Protein AF-A0A0F9U174-F1 (afdb_monomer)

pLDDT: mean 81.79, std 17.46, range [42.44, 98.0]

Organism: NCBI:txid412755

Foldseek 3Di:
DDDPVNVVVVVVVVVVVVCCVVPPPPDDDDPPDPQQDLDLVSVVVVQVVVDDHDVVVVCCSVVCVVLSVLVLVVCCVQPVVCSSVLSPDDFQLSNVVVCQVVRPVPFNHFDCVCVVDPPNGSVNVQFFGRHQAAADDLVVLVVCVVDALLLLLLLLAAQQPHDPPSNVVSLVSNCVQANPVLSVLAPPRHHYLVLCCVQPPPHLLVLSNLSNCLSCLNLPQCRSSDDPVPDDGHHDDPVVRRRNRVCRVVVVVNVVSVVVSSVQCVVRVNQVSVQVSCRSVVHDRPPPPPVPPPADADPVRDHDDDDD

Nearest PDB structures (foldseek):
  8qxd-assembly1_L  TM=2.336E-01  e=5.714E+00  Homo sapiens

Sequence (308 aa):
MYDLETLQRENALAVQSAHRMVHGRNKAPDEETIDQPVFPLAILASVLTVGPPSLARLADAILNSDAIHDFLMLVREYLPQYEAEIMAGGGDFDRIKRFKRYFEPLYFEMSALAEAYDEFTLEDFCMQIPVELYGFAGDDLEYFADFRDGYTLLLALFENPCLEDERVPILEHAKDLVGAELLKLIPKDGFSLDDIHEKLDGTEHEGCIAFADWMWQNTGCLQLDANYHEYGAEEWSRQVVDMLTEERWRVDDLQGKMLQAYQWLEANPPHNFKILLDLMNGTEPEKIAKEQIPLPLDKEGQVITKEV

Mean predicted aligned error: 13.17 Å

Secondary structure (DSSP, 8-state):
---HHHHHHHHHHHHHHHHHHHH-TT-PPPTT--PPP-SHHHHHHHHHHSSSPPHHHHHHHHHTHHHHHHHHHHHHHH-GGGHHHHHSSS-HHHHHHHHHHHHTTTS-PBPTHHHH-TT--HHHHHHSB-B------GGGGGGGGGS-HHHHHHHHHBPPSS-TTTHHHHHHHHHHHH-HHHHTTS-TT-B-HHHHHHHHTTSTTHHHHHHHHHHTT-SS-HHHH--TTTPPPBP--HHHHHHHHHHHHHHHHHHHHHHHHHHHHHHSHHHHHHHHHHHHTTPPP----GGGSPPPB-TTS-B-----

Radius of gyration: 29.75 Å; Cα contacts (8 Å, |Δi|>4): 301; chains: 1; bounding box: 86×41×79 Å

Solvent-accessible surface area (backbone atoms only — not comparable to full-atom values): 17837 Å² total; per-residue (Å²): 133,86,53,70,68,56,54,52,50,53,49,55,50,50,53,54,48,53,52,37,69,76,66,40,92,84,64,79,84,66,92,84,66,81,72,73,62,84,42,75,70,44,42,52,47,56,49,56,70,82,44,89,58,56,68,63,63,55,46,51,60,60,72,44,42,60,34,54,48,52,43,49,49,51,35,54,73,77,40,54,94,45,41,66,71,32,63,42,87,71,58,55,57,56,30,52,55,43,44,48,68,64,41,35,86,76,46,40,67,61,34,64,63,66,76,73,40,99,77,51,42,44,51,60,55,56,63,25,52,58,64,46,61,68,18,60,49,68,73,56,63,80,51,48,87,79,51,54,69,26,51,39,43,50,63,47,46,32,43,67,87,51,66,89,76,66,53,58,66,38,42,57,55,35,30,76,64,47,34,66,77,60,59,70,75,44,54,98,65,23,44,45,71,66,56,46,50,76,56,32,66,94,48,96,51,49,16,56,48,44,43,51,28,25,59,63,41,60,65,86,34,69,46,38,39,29,27,89,88,79,51,78,77,45,61,79,44,71,69,54,51,51,50,49,30,66,37,41,64,54,52,54,48,42,52,51,32,28,50,52,39,25,52,52,28,57,74,42,41,49,61,45,50,47,44,52,51,28,42,69,70,73,40,81,58,82,76,74,53,83,87,72,57,78,65,58,53,50,101,85,69,45,72,67,77,78,86,128

Structure (mmCIF, N/CA/C/O backbone):
data_AF-A0A0F9U174-F1
#
_entry.id   AF-A0A0F9U174-F1
#
loop_
_atom_site.group_PDB
_atom_site.id
_atom_site.type_symbol
_atom_site.label_atom_id
_atom_site.label_alt_id
_atom_site.label_comp_id
_atom_site.label_asym_id
_atom_site.label_entity_id
_atom_site.label_seq_id
_atom_site.pdbx_PDB_ins_code
_atom_site.Cartn_x
_atom_site.Cartn_y
_atom_site.Cartn_z
_atom_site.occupancy
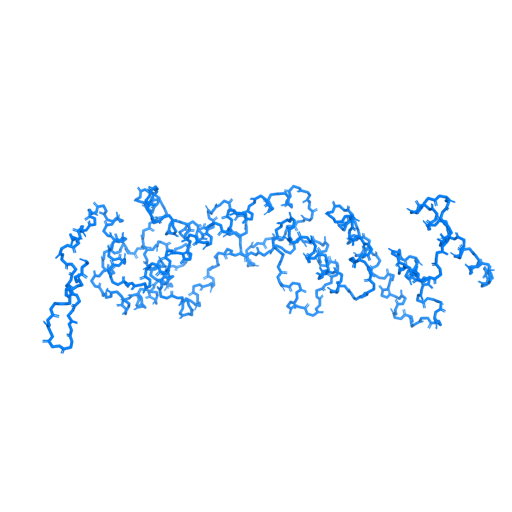_atom_site.B_iso_or_equiv
_atom_site.auth_seq_id
_atom_site.auth_comp_id
_atom_site.auth_asym_id
_atom_site.auth_atom_id
_atom_site.pdbx_PDB_model_num
ATOM 1 N N . MET A 1 1 ? 38.794 9.362 -46.235 1.00 47.28 1 MET A N 1
ATOM 2 C CA . MET A 1 1 ? 37.399 9.778 -46.474 1.00 47.28 1 MET A CA 1
ATOM 3 C C . MET A 1 1 ? 36.710 8.541 -47.015 1.00 47.28 1 MET A C 1
ATOM 5 O O . MET A 1 1 ? 37.097 8.103 -48.090 1.00 47.28 1 MET A O 1
ATOM 9 N N . TYR A 1 2 ? 35.881 7.875 -46.209 1.00 55.03 2 TYR A N 1
ATOM 10 C CA . TYR A 1 2 ? 35.190 6.665 -46.662 1.00 55.03 2 TYR A CA 1
ATOM 11 C C . TYR A 1 2 ? 34.108 7.068 -47.663 1.00 55.03 2 TYR A C 1
ATOM 13 O O . TYR A 1 2 ? 33.380 8.029 -47.425 1.00 55.03 2 TYR A O 1
ATOM 21 N N . ASP A 1 3 ? 34.069 6.376 -48.796 1.00 78.69 3 ASP A N 1
ATOM 22 C CA . ASP A 1 3 ? 33.068 6.579 -49.836 1.00 78.69 3 ASP A CA 1
ATOM 23 C C . ASP A 1 3 ? 31.699 6.051 -49.369 1.00 78.69 3 ASP A C 1
ATOM 25 O O . ASP A 1 3 ? 31.623 5.036 -48.669 1.00 78.69 3 ASP A O 1
ATOM 29 N N . LEU A 1 4 ? 30.623 6.754 -49.730 1.00 55.66 4 LEU A N 1
ATOM 30 C CA . LEU A 1 4 ? 29.263 6.472 -49.258 1.00 55.66 4 LEU A CA 1
ATOM 31 C C . LEU A 1 4 ? 28.827 5.051 -49.644 1.00 55.66 4 LEU A C 1
ATOM 33 O O . LEU A 1 4 ? 28.204 4.357 -48.842 1.00 55.66 4 LEU A O 1
ATOM 37 N N . GLU A 1 5 ? 29.226 4.584 -50.829 1.00 60.22 5 GLU A N 1
ATOM 38 C CA . GLU A 1 5 ? 28.935 3.225 -51.295 1.00 60.22 5 GLU A CA 1
ATOM 39 C C . GLU A 1 5 ? 29.659 2.169 -50.451 1.00 60.22 5 GLU A C 1
ATOM 41 O O . GLU A 1 5 ? 29.130 1.085 -50.196 1.00 60.22 5 GLU A O 1
ATOM 46 N N . THR A 1 6 ? 30.856 2.496 -49.953 1.00 61.81 6 THR A N 1
ATOM 47 C CA . THR A 1 6 ? 31.622 1.603 -49.075 1.00 61.81 6 THR A CA 1
ATOM 48 C C . THR A 1 6 ? 30.920 1.439 -47.731 1.00 61.81 6 THR A C 1
ATOM 50 O O . THR A 1 6 ? 30.740 0.308 -47.280 1.00 61.81 6 THR A O 1
ATOM 53 N N . LEU A 1 7 ? 30.447 2.540 -47.140 1.00 53.69 7 LEU A N 1
ATOM 54 C CA . LEU A 1 7 ? 29.698 2.512 -45.881 1.00 53.69 7 LEU A CA 1
ATOM 55 C C . LEU A 1 7 ? 28.353 1.793 -46.027 1.00 53.69 7 LEU A C 1
ATOM 57 O O . LEU A 1 7 ? 27.991 0.987 -45.173 1.00 53.69 7 LEU A O 1
ATOM 61 N N . GLN A 1 8 ? 27.627 2.023 -47.125 1.00 56.62 8 GLN A N 1
ATOM 62 C CA . GLN A 1 8 ? 26.372 1.319 -47.407 1.00 56.62 8 GLN A CA 1
ATOM 63 C C . GLN A 1 8 ? 26.588 -0.191 -47.546 1.00 56.62 8 GLN A C 1
ATOM 65 O O . GLN A 1 8 ? 25.825 -0.985 -46.995 1.00 56.62 8 GLN A O 1
ATOM 70 N N . ARG A 1 9 ? 27.662 -0.596 -48.231 1.00 67.25 9 ARG A N 1
ATOM 71 C CA . ARG A 1 9 ? 28.023 -2.006 -48.390 1.00 67.25 9 ARG A CA 1
ATOM 72 C C . ARG A 1 9 ? 28.412 -2.653 -47.062 1.00 67.25 9 ARG A C 1
ATOM 74 O O . ARG A 1 9 ? 27.981 -3.769 -46.787 1.00 67.25 9 ARG A O 1
ATOM 81 N N . GLU A 1 10 ? 29.218 -1.981 -46.244 1.00 61.06 10 GLU A N 1
ATOM 82 C CA . GLU A 1 10 ? 29.631 -2.492 -44.930 1.00 61.06 10 GLU A CA 1
ATOM 83 C C . GLU A 1 10 ? 28.446 -2.619 -43.970 1.00 61.06 10 GLU A C 1
ATOM 85 O O . GLU A 1 10 ? 28.330 -3.622 -43.267 1.00 61.06 10 GLU A O 1
ATOM 90 N N . ASN A 1 11 ? 27.511 -1.671 -44.016 1.00 60.34 11 ASN A N 1
ATOM 91 C CA . ASN A 1 11 ? 26.291 -1.725 -43.224 1.00 60.34 11 ASN A CA 1
ATOM 92 C C . ASN A 1 11 ? 25.371 -2.880 -43.661 1.00 60.34 11 ASN A C 1
ATOM 94 O O . ASN A 1 11 ? 24.917 -3.666 -42.832 1.00 60.34 11 ASN A O 1
ATOM 98 N N . ALA A 1 12 ? 25.179 -3.075 -44.971 1.00 66.69 12 ALA A N 1
ATOM 99 C CA . ALA A 1 12 ? 24.423 -4.215 -45.496 1.00 66.69 12 ALA A CA 1
ATOM 100 C C . ALA A 1 12 ? 25.046 -5.568 -45.093 1.00 66.69 12 ALA A C 1
ATOM 102 O O . ALA A 1 12 ? 24.330 -6.521 -44.772 1.00 66.69 12 ALA A O 1
ATOM 103 N N . LEU A 1 13 ? 26.381 -5.651 -45.060 1.00 66.38 13 LEU A N 1
ATOM 104 C CA . LEU A 1 13 ? 27.105 -6.833 -44.586 1.00 66.38 13 LEU A CA 1
ATOM 105 C C . LEU A 1 13 ? 26.937 -7.049 -43.075 1.00 66.38 13 LEU A C 1
ATOM 107 O O . LEU A 1 13 ? 26.768 -8.193 -42.648 1.00 66.38 13 LEU A O 1
ATOM 111 N N . ALA A 1 14 ? 26.943 -5.980 -42.276 1.00 60.56 14 ALA A N 1
ATOM 112 C CA . ALA A 1 14 ? 26.720 -6.045 -40.833 1.00 60.56 14 ALA A CA 1
ATOM 113 C C . ALA A 1 14 ? 25.299 -6.530 -40.497 1.00 60.56 14 ALA A C 1
ATOM 115 O O . ALA A 1 14 ? 25.148 -7.445 -39.688 1.00 60.56 14 ALA A O 1
ATOM 116 N N . VAL A 1 15 ? 24.277 -6.008 -41.188 1.00 61.50 15 VAL A N 1
ATOM 117 C CA . VAL A 1 15 ? 22.876 -6.447 -41.051 1.00 61.50 15 VAL A CA 1
ATOM 118 C C . VAL A 1 15 ? 22.725 -7.928 -41.412 1.00 61.50 15 VAL A C 1
ATOM 120 O O . VAL A 1 15 ? 22.157 -8.701 -40.641 1.00 61.50 15 VAL A O 1
ATOM 123 N N . GLN A 1 16 ? 23.307 -8.372 -42.534 1.00 63.81 16 GLN A N 1
ATOM 124 C CA . GLN A 1 16 ? 23.291 -9.794 -42.901 1.00 63.81 16 GLN A CA 1
ATOM 125 C C . GLN A 1 16 ? 24.033 -10.677 -41.891 1.00 63.81 16 GLN A C 1
ATOM 127 O O . GLN A 1 16 ? 23.618 -11.810 -41.645 1.00 63.81 16 GLN A O 1
ATOM 132 N N . SER A 1 17 ? 25.139 -10.193 -41.322 1.00 59.34 17 SER A N 1
ATOM 133 C CA . SER A 1 17 ? 25.895 -10.926 -40.306 1.00 59.34 17 SER A CA 1
ATOM 134 C C . SER A 1 17 ? 25.090 -11.080 -39.015 1.00 59.34 17 SER A C 1
ATOM 136 O O . SER A 1 17 ? 25.010 -12.190 -38.489 1.00 59.34 17 SER A O 1
ATOM 138 N N . ALA A 1 18 ? 24.450 -10.006 -38.544 1.00 54.59 18 ALA A N 1
ATOM 139 C CA . ALA A 1 18 ? 23.587 -10.024 -37.365 1.00 54.59 18 ALA A CA 1
ATOM 140 C C . ALA A 1 18 ? 22.404 -10.988 -37.554 1.00 54.59 18 ALA A C 1
ATOM 142 O O . ALA A 1 18 ? 22.189 -11.871 -36.728 1.00 54.59 18 ALA A O 1
ATOM 143 N N . HIS A 1 19 ? 21.722 -10.927 -38.700 1.00 55.34 19 HIS A N 1
ATOM 144 C CA . HIS A 1 19 ? 20.616 -11.835 -39.015 1.00 55.34 19 HIS A CA 1
ATOM 145 C C . HIS A 1 19 ? 21.055 -13.315 -39.045 1.00 55.34 19 HIS A C 1
ATOM 147 O O . HIS A 1 19 ? 20.353 -14.195 -38.547 1.00 55.34 19 HIS A O 1
ATOM 153 N N . ARG A 1 20 ? 22.251 -13.623 -39.575 1.00 63.56 20 ARG A N 1
ATOM 154 C CA . ARG A 1 20 ? 22.809 -14.994 -39.553 1.00 63.56 20 ARG A CA 1
ATOM 155 C C . ARG A 1 20 ? 23.184 -15.472 -38.150 1.00 63.56 20 ARG A C 1
ATOM 157 O O . ARG A 1 20 ? 23.168 -16.681 -37.917 1.00 63.56 20 ARG A O 1
ATOM 164 N N . MET A 1 21 ? 23.560 -14.560 -37.252 1.00 59.19 21 MET A N 1
ATOM 165 C CA . MET A 1 21 ? 23.851 -14.883 -35.853 1.00 59.19 21 MET A CA 1
ATOM 166 C C . MET A 1 21 ? 22.574 -15.213 -35.076 1.00 59.19 21 MET A C 1
ATOM 168 O O . MET A 1 21 ? 22.590 -16.153 -34.289 1.00 59.19 21 MET A O 1
ATOM 172 N N . VAL A 1 22 ? 21.476 -14.504 -35.349 1.00 53.78 22 VAL A N 1
ATOM 173 C CA . VAL A 1 22 ? 20.193 -14.682 -34.650 1.00 53.78 22 VAL A CA 1
ATOM 174 C C . VAL A 1 22 ? 19.400 -15.888 -35.178 1.00 53.78 22 VAL A C 1
ATOM 176 O O . VAL A 1 22 ? 18.849 -16.649 -34.389 1.00 53.78 22 VAL A O 1
ATOM 179 N N . HIS A 1 23 ? 19.378 -16.131 -36.496 1.00 57.19 23 HIS A N 1
ATOM 180 C CA . HIS A 1 23 ? 18.487 -17.141 -37.103 1.00 57.19 23 HIS A CA 1
ATOM 181 C C . HIS A 1 23 ? 19.185 -18.413 -37.621 1.00 57.19 23 HIS A C 1
ATOM 183 O O . HIS A 1 23 ? 18.537 -19.298 -38.186 1.00 57.19 23 HIS A O 1
ATOM 189 N N . GLY A 1 24 ? 20.501 -18.539 -37.415 1.00 51.62 24 GLY A N 1
ATOM 190 C CA . GLY A 1 24 ? 21.300 -19.678 -37.876 1.00 51.62 24 GLY A CA 1
ATOM 191 C C . GLY A 1 24 ? 21.608 -19.654 -39.383 1.00 51.62 24 GLY A C 1
ATOM 192 O O . GLY A 1 24 ? 20.895 -19.070 -40.194 1.00 51.62 24 GLY A O 1
ATOM 193 N N . ARG A 1 25 ? 22.707 -20.314 -39.788 1.00 55.09 25 ARG A N 1
ATOM 194 C CA . ARG A 1 25 ? 23.328 -20.192 -41.132 1.00 55.09 25 ARG A CA 1
ATOM 195 C C . ARG A 1 25 ? 22.455 -20.575 -42.343 1.00 55.09 25 ARG A C 1
ATOM 197 O O . ARG A 1 25 ? 22.878 -20.293 -43.459 1.00 55.09 25 ARG A O 1
ATOM 204 N N . ASN A 1 26 ? 21.289 -21.198 -42.155 1.00 48.16 26 ASN A N 1
ATOM 205 C CA . ASN A 1 26 ? 20.545 -21.865 -43.234 1.00 48.16 26 ASN A CA 1
ATOM 206 C C . ASN A 1 26 ? 19.154 -21.287 -43.545 1.00 48.16 26 ASN A C 1
ATOM 208 O O . ASN A 1 26 ? 18.441 -21.882 -44.350 1.00 48.16 26 ASN A O 1
ATOM 212 N N . LYS A 1 27 ? 18.754 -20.153 -42.959 1.00 47.94 27 LYS A N 1
ATOM 213 C CA . LYS A 1 27 ? 17.479 -19.505 -43.301 1.00 47.94 27 LYS A CA 1
ATOM 214 C C . LYS A 1 27 ? 17.735 -18.293 -44.203 1.00 47.94 27 LYS A C 1
ATOM 216 O O . LYS A 1 27 ? 18.406 -17.348 -43.791 1.00 47.94 27 LYS A O 1
ATOM 221 N N . ALA A 1 28 ? 17.266 -18.358 -45.450 1.00 49.62 28 ALA A N 1
ATOM 222 C CA . ALA A 1 28 ? 17.215 -17.186 -46.322 1.00 49.62 28 ALA A CA 1
ATOM 223 C C . ALA A 1 28 ? 16.226 -16.164 -45.726 1.00 49.62 28 ALA A C 1
ATOM 225 O O . ALA A 1 28 ? 15.250 -16.591 -45.107 1.00 49.62 28 ALA A O 1
ATOM 226 N N . PRO A 1 29 ? 16.486 -14.852 -45.851 1.00 46.16 29 PRO A N 1
ATOM 227 C CA . PRO A 1 29 ? 15.571 -13.837 -45.348 1.00 46.16 29 PRO A CA 1
ATOM 228 C C . PRO A 1 29 ? 14.291 -13.857 -46.192 1.00 46.16 29 PRO A C 1
ATOM 230 O O . PRO A 1 29 ? 14.360 -13.690 -47.410 1.00 46.16 29 PRO A O 1
ATOM 233 N N . ASP A 1 30 ? 13.144 -14.091 -45.557 1.00 47.44 30 ASP A N 1
ATOM 234 C CA . ASP A 1 30 ? 11.841 -13.851 -46.176 1.00 47.44 30 ASP A CA 1
ATOM 235 C C . ASP A 1 30 ? 11.670 -12.325 -46.328 1.00 47.44 30 ASP A C 1
ATOM 237 O O . ASP A 1 30 ? 11.865 -11.576 -45.371 1.00 47.44 30 ASP A O 1
ATOM 241 N N . GLU A 1 31 ? 11.346 -11.849 -47.536 1.00 47.34 31 GLU A N 1
ATOM 242 C CA . GLU A 1 31 ? 11.296 -10.415 -47.894 1.00 47.34 31 GLU A CA 1
ATOM 243 C C . GLU A 1 31 ? 10.197 -9.603 -47.167 1.00 47.34 31 GLU A C 1
ATOM 245 O O . GLU A 1 31 ? 10.114 -8.392 -47.357 1.00 47.34 31 GLU A O 1
ATOM 250 N N . GLU A 1 32 ? 9.377 -10.217 -46.307 1.00 43.59 32 GLU A N 1
ATOM 251 C CA . GLU A 1 32 ? 8.214 -9.565 -45.676 1.00 43.59 32 GLU A CA 1
ATOM 252 C C . GLU A 1 32 ? 8.320 -9.312 -44.164 1.00 43.59 32 GLU A C 1
ATOM 254 O O . GLU A 1 32 ? 7.407 -8.735 -43.577 1.00 43.59 32 GLU A O 1
ATOM 259 N N . THR A 1 33 ? 9.444 -9.624 -43.523 1.00 43.56 33 THR A N 1
ATOM 260 C CA . THR A 1 33 ? 9.699 -9.202 -42.135 1.00 43.56 33 THR A CA 1
ATOM 261 C C . THR A 1 33 ? 10.996 -8.417 -42.077 1.00 43.56 33 THR A C 1
ATOM 263 O O . THR A 1 33 ? 12.056 -8.948 -41.750 1.00 43.56 33 THR A O 1
ATOM 266 N N . ILE A 1 34 ? 10.924 -7.129 -42.422 1.00 44.16 34 ILE A N 1
ATOM 267 C CA . ILE A 1 34 ? 11.960 -6.176 -42.018 1.00 44.16 34 ILE A CA 1
ATOM 268 C C . ILE A 1 34 ? 11.799 -6.009 -40.506 1.00 44.16 34 ILE A C 1
ATOM 270 O O . ILE A 1 34 ? 11.061 -5.139 -40.043 1.00 44.16 34 ILE A O 1
ATOM 274 N N . ASP A 1 35 ? 12.449 -6.895 -39.752 1.00 47.91 35 ASP A N 1
ATOM 275 C CA . ASP A 1 35 ? 12.626 -6.737 -38.316 1.00 47.91 35 ASP A CA 1
ATOM 276 C C . ASP A 1 35 ? 13.217 -5.351 -38.065 1.00 47.91 35 ASP A C 1
ATOM 278 O O . ASP A 1 35 ? 14.243 -4.963 -38.639 1.00 47.91 35 ASP A O 1
ATOM 282 N N . GLN A 1 36 ? 12.517 -4.567 -37.247 1.00 47.16 36 GLN A N 1
ATOM 283 C CA . GLN A 1 36 ? 12.975 -3.238 -36.886 1.00 47.16 36 GLN A CA 1
ATOM 284 C C . GLN A 1 36 ? 14.348 -3.345 -36.202 1.00 47.16 36 GLN A C 1
ATOM 286 O O . GLN A 1 36 ? 14.559 -4.232 -35.374 1.00 47.16 36 GLN A O 1
ATOM 291 N N . PRO A 1 37 ? 15.306 -2.469 -36.540 1.00 48.75 37 PRO A N 1
ATOM 292 C CA . PRO A 1 37 ? 16.667 -2.588 -36.041 1.00 48.75 37 PRO A CA 1
ATOM 293 C C . PRO A 1 37 ? 16.746 -2.384 -34.518 1.00 48.75 37 PRO A C 1
ATOM 295 O O . PRO A 1 37 ? 16.483 -1.294 -34.021 1.00 48.75 37 PRO A O 1
ATOM 298 N N . VAL A 1 38 ? 17.182 -3.423 -33.798 1.00 51.22 38 VAL A N 1
ATOM 299 C CA . VAL A 1 38 ? 17.256 -3.499 -32.318 1.00 51.22 38 VAL A CA 1
ATOM 300 C C . VAL A 1 38 ? 18.543 -2.867 -31.734 1.00 51.22 38 VAL A C 1
ATOM 302 O O . VAL A 1 38 ? 18.755 -2.863 -30.528 1.00 51.22 38 VAL A O 1
ATOM 305 N N . PHE A 1 39 ? 19.438 -2.308 -32.562 1.00 53.97 39 PHE A N 1
ATOM 306 C CA . PHE A 1 39 ? 20.754 -1.808 -32.117 1.00 53.97 39 PHE A CA 1
ATOM 307 C C . PHE A 1 39 ? 20.909 -0.286 -32.268 1.00 53.97 39 PHE A C 1
ATOM 309 O O . PHE A 1 39 ? 20.499 0.238 -33.301 1.00 53.97 39 PHE A O 1
ATOM 316 N N . PRO A 1 40 ? 21.624 0.421 -31.364 1.00 53.66 40 PRO A N 1
ATOM 317 C CA . PRO A 1 40 ? 21.865 1.871 -31.466 1.00 53.66 40 PRO A CA 1
ATOM 318 C C . PRO A 1 40 ? 22.484 2.309 -32.804 1.00 53.66 40 PRO A C 1
ATOM 320 O O . PRO A 1 40 ? 22.040 3.272 -33.425 1.00 53.66 40 PRO A O 1
ATOM 323 N N . LEU A 1 41 ? 23.453 1.543 -33.321 1.00 52.06 41 LEU A N 1
ATOM 324 C CA . LEU A 1 41 ? 24.059 1.785 -34.639 1.00 52.06 41 LEU A CA 1
ATOM 325 C C . LEU A 1 41 ? 23.104 1.497 -35.802 1.00 52.06 41 LEU A C 1
ATOM 327 O O . LEU A 1 41 ? 23.203 2.125 -36.853 1.00 52.06 41 LEU A O 1
ATOM 331 N N . ALA A 1 42 ? 22.175 0.562 -35.622 1.00 53.97 42 ALA A N 1
ATOM 332 C CA . ALA A 1 42 ? 21.176 0.225 -36.624 1.00 53.97 42 ALA A CA 1
ATOM 333 C C . ALA A 1 42 ? 19.999 1.223 -36.606 1.00 53.97 42 ALA A C 1
ATOM 335 O O . ALA A 1 42 ? 19.458 1.542 -37.661 1.00 53.97 42 ALA A O 1
ATOM 336 N N . ILE A 1 43 ? 19.682 1.811 -35.447 1.00 55.31 43 ILE A N 1
ATOM 337 C CA . ILE A 1 43 ? 18.799 2.974 -35.314 1.00 55.31 43 ILE A CA 1
ATOM 338 C C . ILE A 1 43 ? 19.442 4.177 -36.010 1.00 55.31 43 ILE A C 1
ATOM 340 O O . ILE A 1 43 ? 18.818 4.755 -36.899 1.00 55.31 43 ILE A O 1
ATOM 344 N N . LEU A 1 44 ? 20.714 4.479 -35.724 1.00 54.88 44 LEU A N 1
ATOM 345 C CA . LEU A 1 44 ? 21.483 5.501 -36.443 1.00 54.88 44 LEU A CA 1
ATOM 346 C C . LEU A 1 44 ? 21.486 5.247 -37.958 1.00 54.88 44 LEU A C 1
ATOM 348 O O . LEU A 1 44 ? 21.199 6.154 -38.735 1.00 54.88 44 LEU A O 1
ATOM 352 N N . ALA A 1 45 ? 21.724 4.009 -38.396 1.00 55.97 45 ALA A N 1
ATOM 353 C CA . ALA A 1 45 ? 21.671 3.627 -39.806 1.00 55.97 45 ALA A CA 1
ATOM 354 C C . ALA A 1 45 ? 20.280 3.802 -40.438 1.00 55.97 45 ALA A C 1
ATOM 356 O O . ALA A 1 45 ? 20.183 4.258 -41.578 1.00 55.97 45 ALA A O 1
ATOM 357 N N . SER A 1 46 ? 19.211 3.454 -39.719 1.00 55.22 46 SER A N 1
ATOM 358 C CA . SER A 1 46 ? 17.824 3.607 -40.182 1.00 55.22 46 SER A CA 1
ATOM 359 C C . SER A 1 46 ? 17.425 5.080 -40.314 1.00 55.22 46 SER A C 1
ATOM 361 O O . SER A 1 46 ? 16.765 5.482 -41.267 1.00 55.22 46 SER A O 1
ATOM 363 N N . VAL A 1 47 ? 17.916 5.918 -39.401 1.00 54.78 47 VAL A N 1
ATOM 364 C CA . VAL A 1 47 ? 17.712 7.366 -39.417 1.00 54.78 47 VAL A CA 1
ATOM 365 C C . VAL A 1 47 ? 18.497 8.005 -40.571 1.00 54.78 47 VAL A C 1
ATOM 367 O O . VAL A 1 47 ? 17.988 8.907 -41.229 1.00 54.78 47 VAL A O 1
ATOM 370 N N . LEU A 1 48 ? 19.691 7.488 -40.883 1.00 53.91 48 LEU A N 1
ATOM 371 C CA . LEU A 1 48 ? 20.553 7.944 -41.983 1.00 53.91 48 LEU A CA 1
ATOM 372 C C . LEU A 1 48 ? 20.124 7.459 -43.382 1.00 53.91 48 LEU A C 1
ATOM 374 O O . LEU A 1 48 ? 20.600 7.999 -44.380 1.00 53.91 48 LEU A O 1
ATOM 378 N N . THR A 1 49 ? 19.258 6.447 -43.491 1.00 53.53 49 THR A N 1
ATOM 379 C CA . THR A 1 49 ? 18.853 5.853 -44.784 1.00 53.53 49 THR A CA 1
ATOM 380 C C . THR A 1 49 ? 17.668 6.560 -45.447 1.00 53.53 49 THR A C 1
ATOM 382 O O . THR A 1 49 ? 17.497 6.434 -46.657 1.00 53.53 49 THR A O 1
ATOM 385 N N . VAL A 1 50 ? 16.884 7.348 -44.702 1.00 52.31 50 VAL A N 1
ATOM 386 C CA . VAL A 1 50 ? 15.670 8.036 -45.205 1.00 52.31 50 VAL A CA 1
ATOM 387 C C . VAL A 1 50 ? 15.955 9.476 -45.684 1.00 52.31 50 VAL A C 1
ATOM 389 O O . VAL A 1 50 ? 15.085 10.155 -46.224 1.00 52.31 50 VAL A O 1
ATOM 392 N N . GLY A 1 51 ? 17.198 9.943 -45.551 1.00 51.56 51 GLY A N 1
ATOM 393 C CA . GLY A 1 51 ? 17.638 11.297 -45.898 1.00 51.56 51 GLY A CA 1
ATOM 394 C C . GLY A 1 51 ? 18.561 11.861 -44.816 1.00 51.56 51 GLY A C 1
ATOM 395 O O . GLY A 1 51 ? 18.783 11.189 -43.811 1.00 51.56 51 GLY A O 1
ATOM 396 N N . PRO A 1 52 ? 19.131 13.069 -44.991 1.00 48.31 52 PRO A N 1
ATOM 397 C CA . PRO A 1 52 ? 19.950 13.681 -43.952 1.00 48.31 52 PRO A CA 1
ATOM 398 C C . PRO A 1 52 ? 19.085 13.862 -42.694 1.00 48.31 52 PRO A C 1
ATOM 400 O O . PRO A 1 52 ? 18.094 14.599 -42.749 1.00 48.31 52 PRO A O 1
ATOM 403 N N . PRO A 1 53 ? 19.410 13.194 -41.574 1.00 52.31 53 PRO A N 1
ATOM 404 C CA . PRO A 1 53 ? 18.661 13.368 -40.343 1.00 52.31 53 PRO A CA 1
ATOM 405 C C . PRO A 1 53 ? 18.730 14.827 -39.920 1.00 52.31 53 PRO A C 1
ATOM 407 O O . PRO A 1 53 ? 19.732 15.506 -40.172 1.00 52.31 53 PRO A O 1
ATOM 410 N N . SER A 1 54 ? 17.714 15.311 -39.208 1.00 53.62 54 SER A N 1
ATOM 411 C CA . SER A 1 54 ? 17.930 16.545 -38.464 1.00 53.62 54 SER A CA 1
ATOM 412 C C . SER A 1 54 ? 19.068 16.302 -37.467 1.00 53.62 54 SER A C 1
ATOM 414 O O . SER A 1 54 ? 19.113 15.269 -36.796 1.00 53.62 54 SER A O 1
ATOM 416 N N . LEU A 1 55 ? 20.000 17.252 -37.373 1.00 55.41 55 LEU A N 1
ATOM 417 C CA . LEU A 1 55 ? 21.091 17.199 -36.395 1.00 55.41 55 LEU A CA 1
ATOM 418 C C . LEU A 1 55 ? 20.559 17.015 -34.967 1.00 55.41 55 LEU A C 1
ATOM 420 O O . LEU A 1 55 ? 21.219 16.364 -34.173 1.00 55.41 55 LEU A O 1
ATOM 424 N N . ALA A 1 56 ? 19.350 17.511 -34.684 1.00 47.28 56 ALA A N 1
ATOM 425 C CA . ALA A 1 56 ? 18.635 17.273 -33.434 1.00 47.28 56 ALA A CA 1
ATOM 426 C C . ALA A 1 56 ? 18.368 15.778 -33.186 1.00 47.28 56 ALA A C 1
ATOM 428 O O . ALA A 1 56 ? 18.762 15.271 -32.152 1.00 47.28 56 ALA A O 1
ATOM 429 N N . ARG A 1 57 ? 17.829 15.025 -34.158 1.00 54.72 57 ARG A N 1
ATOM 430 C CA . ARG A 1 57 ? 17.563 13.582 -33.979 1.00 54.72 57 ARG A CA 1
ATOM 431 C C . ARG A 1 57 ? 18.832 12.739 -33.872 1.00 54.72 57 ARG A C 1
ATOM 433 O O . ARG A 1 57 ? 18.815 11.698 -33.227 1.00 54.72 57 ARG A O 1
ATOM 440 N N . LEU A 1 58 ? 19.917 13.160 -34.525 1.00 60.69 58 LEU A N 1
ATOM 441 C CA . LEU A 1 58 ? 21.232 12.532 -34.356 1.00 60.69 58 LEU A CA 1
ATOM 442 C C . LEU A 1 58 ? 21.836 12.855 -32.989 1.00 60.69 58 LEU A C 1
ATOM 444 O O . LEU A 1 58 ? 22.419 11.971 -32.375 1.00 60.69 58 LEU A O 1
ATOM 448 N N . ALA A 1 59 ? 21.698 14.098 -32.527 1.00 58.00 59 ALA A N 1
ATOM 449 C CA . ALA A 1 59 ? 22.141 14.509 -31.205 1.00 58.00 59 ALA A CA 1
ATOM 450 C C . ALA A 1 59 ? 21.352 13.772 -30.120 1.00 58.00 59 ALA A C 1
ATOM 452 O O . ALA A 1 59 ? 21.989 13.165 -29.281 1.00 58.00 59 ALA A O 1
ATOM 453 N N . ASP A 1 60 ? 20.023 13.703 -30.196 1.00 59.59 60 ASP A N 1
ATOM 454 C CA . ASP A 1 60 ? 19.189 12.960 -29.238 1.00 59.59 60 ASP A CA 1
ATOM 455 C C . ASP A 1 60 ? 19.568 11.470 -29.193 1.00 59.59 60 ASP A C 1
ATOM 457 O O . ASP A 1 60 ? 19.716 10.891 -28.123 1.00 59.59 60 ASP A O 1
ATOM 461 N N . ALA A 1 61 ? 19.812 10.845 -30.351 1.00 62.88 61 ALA A N 1
ATOM 462 C CA . ALA A 1 61 ? 20.234 9.443 -30.421 1.00 62.88 61 ALA A CA 1
ATOM 463 C C . ALA A 1 61 ? 21.646 9.186 -29.856 1.00 62.88 61 ALA A C 1
ATOM 465 O O . ALA A 1 61 ? 21.949 8.059 -29.471 1.00 62.88 61 ALA A O 1
ATOM 466 N N . ILE A 1 62 ? 22.516 10.201 -29.849 1.00 67.69 62 ILE A N 1
ATOM 467 C CA . ILE A 1 62 ? 23.869 10.127 -29.280 1.00 67.69 62 ILE A CA 1
ATOM 468 C C . ILE A 1 62 ? 23.858 10.513 -27.798 1.00 67.69 62 ILE A C 1
ATOM 470 O O . ILE A 1 62 ? 24.582 9.915 -27.018 1.00 67.69 62 ILE A O 1
ATOM 474 N N . LEU A 1 63 ? 23.054 11.500 -27.409 1.00 67.50 63 LEU A N 1
ATOM 475 C CA . LEU A 1 63 ? 22.952 11.992 -26.038 1.00 67.50 63 LEU A CA 1
ATOM 476 C C . LEU A 1 63 ? 22.219 10.988 -25.143 1.00 67.50 63 LEU A C 1
ATOM 478 O O . LEU A 1 63 ? 22.632 10.797 -24.009 1.00 67.50 63 LEU A O 1
ATOM 482 N N . ASN A 1 64 ? 21.224 10.274 -25.676 1.00 71.00 64 ASN A N 1
ATOM 483 C CA . ASN A 1 64 ? 20.474 9.258 -24.932 1.00 71.00 64 ASN A CA 1
ATOM 484 C C . ASN A 1 64 ? 21.022 7.837 -25.156 1.00 71.00 64 ASN A C 1
ATOM 486 O O . ASN A 1 64 ? 20.340 6.857 -24.851 1.00 71.00 64 ASN A O 1
ATOM 490 N N . SER A 1 65 ? 22.222 7.684 -25.737 1.00 77.62 65 SER A N 1
ATOM 491 C CA . SER A 1 65 ? 22.753 6.352 -26.061 1.00 77.62 65 SER A CA 1
ATOM 492 C C . SER A 1 65 ? 22.992 5.499 -24.823 1.00 77.62 65 SER A C 1
ATOM 494 O O . SER A 1 65 ? 22.800 4.285 -24.889 1.00 77.62 65 SER A O 1
ATOM 496 N N . ASP A 1 66 ? 23.384 6.138 -23.722 1.00 85.69 66 ASP A N 1
ATOM 497 C CA . ASP A 1 66 ? 23.712 5.469 -22.465 1.00 85.69 66 ASP A CA 1
ATOM 498 C C . ASP A 1 66 ? 22.425 5.005 -21.772 1.00 85.69 66 ASP A C 1
ATOM 500 O O . ASP A 1 66 ? 22.277 3.813 -21.531 1.00 85.69 66 ASP A O 1
ATOM 504 N N . ALA A 1 67 ? 21.414 5.873 -21.647 1.00 89.19 67 ALA A N 1
ATOM 505 C CA . ALA A 1 67 ? 20.097 5.495 -21.122 1.00 89.19 67 ALA A CA 1
ATOM 506 C C . ALA A 1 67 ? 19.425 4.369 -21.935 1.00 89.19 67 ALA A C 1
ATOM 508 O O . ALA A 1 67 ? 18.842 3.442 -21.375 1.00 89.19 67 ALA A O 1
ATOM 509 N N . ILE A 1 68 ? 19.536 4.393 -23.271 1.00 89.25 68 ILE A N 1
ATOM 510 C CA . ILE A 1 68 ? 19.041 3.298 -24.125 1.00 89.25 68 ILE A CA 1
ATOM 511 C C . ILE A 1 68 ? 19.835 2.008 -23.887 1.00 89.25 68 ILE A C 1
ATOM 513 O O . ILE A 1 68 ? 19.257 0.918 -23.927 1.00 89.25 68 ILE A O 1
ATOM 517 N N . HIS A 1 69 ? 21.152 2.105 -23.689 1.00 88.19 69 HIS A N 1
ATOM 518 C CA . HIS A 1 69 ? 21.995 0.950 -23.400 1.00 88.19 69 HIS A CA 1
ATOM 519 C C . HIS A 1 69 ? 21.653 0.334 -22.044 1.00 88.19 69 HIS A C 1
ATOM 521 O O . HIS A 1 69 ? 21.432 -0.875 -21.981 1.00 88.19 69 HIS A O 1
ATOM 527 N N . ASP A 1 70 ? 21.551 1.151 -21.001 1.00 93.69 70 ASP A N 1
ATOM 528 C CA . ASP A 1 70 ? 21.230 0.720 -19.643 1.00 93.69 70 ASP A CA 1
ATOM 529 C C . ASP A 1 70 ? 19.838 0.088 -19.595 1.00 93.69 70 ASP A C 1
ATOM 531 O O . ASP A 1 70 ? 19.670 -1.029 -19.099 1.00 93.69 70 ASP A O 1
ATOM 535 N N . PHE A 1 71 ? 18.859 0.706 -20.258 1.00 94.81 71 PHE A N 1
ATOM 536 C CA . PHE A 1 71 ? 17.525 0.133 -20.384 1.00 94.81 71 PHE A CA 1
ATOM 537 C C . PHE A 1 71 ? 17.535 -1.211 -21.121 1.00 94.81 71 PHE A C 1
ATOM 539 O O . PHE A 1 71 ? 16.876 -2.164 -20.709 1.00 94.81 71 PHE A O 1
ATOM 546 N N . LEU A 1 72 ? 18.319 -1.333 -22.197 1.00 92.44 72 LEU A N 1
ATOM 547 C CA . LEU A 1 72 ? 18.481 -2.602 -22.906 1.00 92.44 72 LEU A CA 1
ATOM 548 C C . LEU A 1 72 ? 19.102 -3.684 -22.009 1.00 92.44 72 LEU A C 1
ATOM 550 O O . LEU A 1 72 ? 18.752 -4.859 -22.134 1.00 92.44 72 LEU A O 1
ATOM 554 N N . MET A 1 73 ? 20.013 -3.310 -21.107 1.00 95.31 73 MET A N 1
ATOM 555 C CA . MET A 1 73 ? 20.573 -4.240 -20.128 1.00 95.31 73 MET A CA 1
ATOM 556 C C . MET A 1 73 ? 19.507 -4.717 -19.136 1.00 95.31 73 MET A C 1
ATOM 558 O O . MET A 1 73 ? 19.429 -5.922 -18.896 1.00 95.31 73 MET A O 1
ATOM 562 N N . LEU A 1 74 ? 18.622 -3.835 -18.659 1.00 96.69 74 LEU A N 1
ATOM 563 C CA . LEU A 1 74 ? 17.470 -4.223 -17.831 1.00 96.69 74 LEU A CA 1
ATOM 564 C C . LEU A 1 74 ? 16.523 -5.175 -18.574 1.00 96.69 74 LEU A C 1
ATOM 566 O O . LEU A 1 74 ? 16.124 -6.211 -18.041 1.00 96.69 74 LEU A O 1
ATOM 570 N N . VAL A 1 75 ? 16.200 -4.867 -19.833 1.00 96.75 75 VAL A N 1
ATOM 571 C CA . VAL A 1 75 ? 15.363 -5.723 -20.689 1.00 96.75 75 VAL A CA 1
ATOM 572 C C . VAL A 1 75 ? 15.959 -7.123 -20.814 1.00 96.75 75 VAL A C 1
ATOM 574 O O . VAL A 1 75 ? 15.238 -8.110 -20.702 1.00 96.75 75 VAL A O 1
ATOM 577 N N . ARG A 1 76 ? 17.274 -7.236 -21.011 1.00 95.75 76 ARG A N 1
ATOM 578 C CA . ARG A 1 76 ? 17.956 -8.532 -21.135 1.00 95.75 76 ARG A CA 1
ATOM 579 C C . ARG A 1 76 ? 18.023 -9.314 -19.834 1.00 95.75 76 ARG A C 1
ATOM 581 O O . ARG A 1 76 ? 17.982 -10.542 -19.878 1.00 95.75 76 ARG A O 1
ATOM 588 N N . GLU A 1 77 ? 18.143 -8.620 -18.711 1.00 97.38 77 GLU A N 1
ATOM 589 C CA . GLU A 1 77 ? 18.195 -9.230 -17.384 1.00 97.38 77 GLU A CA 1
ATOM 590 C C . GLU A 1 77 ? 16.840 -9.848 -16.999 1.00 97.38 77 GLU A C 1
ATOM 592 O O . GLU A 1 77 ? 16.787 -11.001 -16.563 1.00 97.38 77 GLU A O 1
ATOM 597 N N . TYR A 1 78 ? 15.742 -9.108 -17.200 1.00 98.00 78 TYR A N 1
ATOM 598 C CA . TYR A 1 78 ? 14.421 -9.483 -16.676 1.00 98.00 78 TYR A CA 1
ATOM 599 C C . TYR A 1 78 ? 13.447 -10.019 -17.732 1.00 98.00 78 TYR A C 1
ATOM 601 O O . TYR A 1 78 ? 12.599 -10.854 -17.426 1.00 98.00 78 TYR A O 1
ATOM 609 N N . LEU A 1 79 ? 13.542 -9.566 -18.985 1.00 97.75 79 LEU A N 1
ATOM 610 C CA . LEU A 1 79 ? 12.569 -9.860 -20.047 1.00 97.75 79 LEU A CA 1
ATOM 611 C C . LEU A 1 79 ? 13.230 -10.173 -21.407 1.00 97.75 79 LEU A C 1
ATOM 613 O O . LEU A 1 79 ? 12.787 -9.651 -22.438 1.00 97.75 79 LEU A O 1
ATOM 617 N N . PRO A 1 80 ? 14.260 -11.042 -21.471 1.00 96.81 80 PRO A N 1
ATOM 618 C CA . PRO A 1 80 ? 15.034 -11.254 -22.697 1.00 96.81 80 PRO A CA 1
ATOM 619 C C . PRO A 1 80 ? 14.180 -11.739 -23.877 1.00 96.81 80 PRO A C 1
ATOM 621 O O . PRO A 1 80 ? 14.446 -11.402 -25.029 1.00 96.81 80 PRO A O 1
ATOM 624 N N . GLN A 1 81 ? 13.117 -12.499 -23.609 1.00 96.06 81 GLN A N 1
ATOM 625 C CA . GLN A 1 81 ? 12.192 -12.996 -24.628 1.00 96.06 81 GLN A CA 1
ATOM 626 C C . GLN A 1 81 ? 11.363 -11.896 -25.311 1.00 96.06 81 GLN A C 1
ATOM 628 O O . GLN A 1 81 ? 10.840 -12.135 -26.397 1.00 96.06 81 GLN A O 1
ATOM 633 N N . TYR A 1 82 ? 11.252 -10.711 -24.703 1.00 94.81 82 TYR A N 1
ATOM 634 C CA . TYR A 1 82 ? 10.471 -9.584 -25.219 1.00 94.81 82 TYR A CA 1
ATOM 635 C C . TYR A 1 82 ? 11.355 -8.422 -25.697 1.00 94.81 82 TYR A C 1
ATOM 637 O O . TYR A 1 82 ? 10.829 -7.354 -26.005 1.00 94.81 82 TYR A O 1
ATOM 645 N N . GLU A 1 83 ? 12.679 -8.615 -25.809 1.00 91.62 83 GLU A N 1
ATOM 646 C CA . GLU A 1 83 ? 13.634 -7.550 -26.163 1.00 91.62 83 GLU A CA 1
ATOM 647 C C . GLU A 1 83 ? 13.222 -6.788 -27.428 1.00 91.62 83 GLU A C 1
ATOM 649 O O . GLU A 1 83 ? 13.086 -5.566 -27.403 1.00 91.62 83 GLU A O 1
ATOM 654 N N . ALA A 1 84 ? 12.959 -7.503 -28.523 1.00 84.12 84 ALA A N 1
ATOM 655 C CA . ALA A 1 84 ? 12.587 -6.882 -29.792 1.00 84.12 84 ALA A CA 1
ATOM 656 C C . ALA A 1 84 ? 11.260 -6.107 -29.708 1.00 84.12 84 ALA A C 1
ATOM 658 O O . ALA A 1 84 ? 11.124 -5.053 -30.323 1.00 84.12 84 ALA A O 1
ATOM 659 N N . GLU A 1 85 ? 10.289 -6.598 -28.935 1.00 89.94 85 GLU A N 1
ATOM 660 C CA . GLU A 1 85 ? 8.976 -5.961 -28.795 1.00 89.94 85 GLU A CA 1
ATOM 661 C C . GLU A 1 85 ? 9.035 -4.708 -27.918 1.00 89.94 85 GLU A C 1
ATOM 663 O O . GLU A 1 85 ? 8.428 -3.685 -28.251 1.00 89.94 85 GLU A O 1
ATOM 668 N N . ILE A 1 86 ? 9.793 -4.767 -26.821 1.00 88.94 86 ILE A N 1
ATOM 669 C CA . ILE A 1 86 ? 10.009 -3.635 -25.917 1.00 88.94 86 ILE A CA 1
ATOM 670 C C . ILE A 1 86 ? 10.810 -2.541 -26.629 1.00 88.94 86 ILE A C 1
ATOM 672 O O . ILE A 1 86 ? 10.446 -1.369 -26.555 1.00 88.94 86 ILE A O 1
ATOM 676 N N . MET A 1 87 ? 11.852 -2.921 -27.376 1.00 88.00 87 MET A N 1
ATOM 677 C CA . MET A 1 87 ? 12.745 -1.979 -28.059 1.00 88.00 87 MET A CA 1
ATOM 678 C C . MET A 1 87 ? 12.241 -1.509 -29.429 1.00 88.00 87 MET A C 1
ATOM 680 O O . MET A 1 87 ? 12.792 -0.546 -29.973 1.00 88.00 87 MET A O 1
ATOM 684 N N . ALA A 1 88 ? 11.210 -2.150 -29.991 1.00 82.00 88 ALA A N 1
ATOM 685 C CA . ALA A 1 88 ? 10.594 -1.738 -31.253 1.00 82.00 88 ALA A CA 1
ATOM 686 C C . ALA A 1 88 ? 10.141 -0.274 -31.180 1.00 82.00 88 ALA A C 1
ATOM 688 O O . ALA A 1 88 ? 9.683 0.176 -30.133 1.00 82.00 88 ALA A O 1
ATOM 689 N N . GLY A 1 89 ? 10.238 0.448 -32.299 1.00 65.56 89 GLY A N 1
ATOM 690 C CA . GLY A 1 89 ? 10.158 1.910 -32.394 1.00 65.56 89 GLY A CA 1
ATOM 691 C C . GLY A 1 89 ? 9.136 2.610 -31.483 1.00 65.56 89 GLY A C 1
ATOM 692 O O . GLY A 1 89 ? 8.065 2.085 -31.187 1.00 65.56 89 GLY A O 1
ATOM 693 N N . GLY A 1 90 ? 9.479 3.827 -31.066 1.00 75.25 90 GLY A N 1
ATOM 694 C CA . GLY A 1 90 ? 8.738 4.626 -30.089 1.00 75.25 90 GLY A CA 1
ATOM 695 C C . GLY A 1 90 ? 9.679 5.575 -29.344 1.00 75.25 90 GLY A C 1
ATOM 696 O O . GLY A 1 90 ? 10.902 5.502 -29.526 1.00 75.25 90 GLY A O 1
ATOM 697 N N . GLY A 1 91 ? 9.107 6.480 -28.553 1.00 83.75 91 GLY A N 1
ATOM 698 C CA . GLY A 1 91 ? 9.863 7.285 -27.587 1.00 83.75 91 GLY A CA 1
ATOM 699 C C . GLY A 1 91 ? 10.204 6.488 -26.323 1.00 83.75 91 GLY A C 1
ATOM 700 O O . GLY A 1 91 ? 9.851 5.316 -26.205 1.00 83.75 91 GLY A O 1
ATOM 701 N N . ASP A 1 92 ? 10.871 7.129 -25.370 1.00 87.75 92 ASP A N 1
ATOM 702 C CA . ASP A 1 92 ? 11.231 6.545 -24.068 1.00 87.75 92 ASP A CA 1
ATOM 703 C C . ASP A 1 92 ? 10.002 6.002 -23.331 1.00 87.75 92 ASP A C 1
ATOM 705 O O . ASP A 1 92 ? 9.968 4.834 -22.939 1.00 87.75 92 ASP A O 1
ATOM 709 N N . PHE A 1 93 ? 8.938 6.803 -23.297 1.00 87.19 93 PHE A N 1
ATOM 710 C CA . PHE A 1 93 ? 7.651 6.438 -22.719 1.00 87.19 93 PHE A CA 1
ATOM 711 C C . PHE A 1 93 ? 7.062 5.138 -23.294 1.00 87.19 93 PHE A C 1
ATOM 713 O O . PHE A 1 93 ? 6.622 4.259 -22.551 1.00 87.19 93 PHE A O 1
ATOM 720 N N . ASP A 1 94 ? 7.090 4.968 -24.621 1.00 88.00 94 ASP A N 1
ATOM 721 C CA . ASP A 1 94 ? 6.556 3.764 -25.270 1.00 88.00 94 ASP A CA 1
ATOM 722 C C . ASP A 1 94 ? 7.333 2.507 -24.863 1.00 88.00 94 ASP A C 1
ATOM 724 O O . ASP A 1 94 ? 6.743 1.430 -24.734 1.00 88.00 94 ASP A O 1
ATOM 728 N N . ARG A 1 95 ? 8.652 2.632 -24.666 1.00 91.00 95 ARG A N 1
ATOM 729 C CA . ARG A 1 95 ? 9.516 1.520 -24.252 1.00 91.00 95 ARG A CA 1
ATOM 730 C C . ARG A 1 95 ? 9.255 1.131 -22.804 1.00 91.00 95 ARG A C 1
ATOM 732 O O . ARG A 1 95 ? 9.030 -0.049 -22.540 1.00 91.00 95 ARG A O 1
ATOM 739 N N . ILE A 1 96 ? 9.203 2.109 -21.899 1.00 92.69 96 ILE A N 1
ATOM 740 C CA . ILE A 1 96 ? 8.882 1.900 -20.478 1.00 92.69 96 ILE A CA 1
ATOM 741 C C . ILE A 1 96 ? 7.514 1.232 -20.345 1.00 92.69 96 ILE A C 1
ATOM 743 O O . ILE A 1 96 ? 7.382 0.202 -19.689 1.00 92.69 96 ILE A O 1
ATOM 747 N N . LYS A 1 97 ? 6.501 1.742 -21.052 1.00 91.94 97 LYS A N 1
ATOM 748 C CA . LYS A 1 97 ? 5.150 1.176 -21.029 1.00 91.94 97 LYS A CA 1
ATOM 749 C C . LYS A 1 97 ? 5.109 -0.285 -21.484 1.00 91.94 97 LYS A C 1
ATOM 751 O O . LYS A 1 97 ? 4.389 -1.099 -20.905 1.00 91.94 97 LYS A O 1
ATOM 756 N N . ARG A 1 98 ? 5.866 -0.644 -22.527 1.00 93.81 98 ARG A N 1
ATOM 757 C CA . ARG A 1 98 ? 5.966 -2.044 -22.977 1.00 93.81 98 ARG A CA 1
ATOM 758 C C . ARG A 1 98 ? 6.728 -2.907 -21.985 1.00 93.81 98 ARG A C 1
ATOM 760 O O . ARG A 1 98 ? 6.313 -4.039 -21.762 1.00 93.81 98 ARG A O 1
ATOM 767 N N . PHE A 1 99 ? 7.795 -2.383 -21.388 1.00 95.31 99 PHE A N 1
ATOM 768 C CA . PHE A 1 99 ? 8.518 -3.072 -20.326 1.00 95.31 99 PHE A CA 1
ATOM 769 C C . PHE A 1 99 ? 7.584 -3.389 -19.156 1.00 95.31 99 PHE A C 1
ATOM 771 O O . PHE A 1 99 ? 7.413 -4.566 -18.853 1.00 95.31 99 PHE A O 1
ATOM 778 N N . LYS A 1 100 ? 6.887 -2.385 -18.594 1.00 95.12 100 LYS A N 1
ATOM 779 C CA . LYS A 1 100 ? 5.904 -2.558 -17.505 1.00 95.12 100 LYS A CA 1
ATOM 780 C C . LYS A 1 100 ? 4.884 -3.648 -17.831 1.00 95.12 100 LYS A C 1
ATOM 782 O O . LYS A 1 100 ? 4.738 -4.608 -17.082 1.00 95.12 100 LYS A O 1
ATOM 787 N N . ARG A 1 101 ? 4.276 -3.577 -19.022 1.00 95.00 101 ARG A N 1
ATOM 788 C CA . ARG A 1 101 ? 3.279 -4.554 -19.496 1.00 95.00 101 ARG A CA 1
ATOM 789 C C . ARG A 1 101 ? 3.755 -6.010 -19.421 1.00 95.00 101 ARG A C 1
ATOM 791 O O . ARG A 1 101 ? 2.933 -6.895 -19.186 1.00 95.00 101 ARG A O 1
ATOM 798 N N . TYR A 1 102 ? 5.031 -6.273 -19.695 1.00 97.38 102 TYR A N 1
ATOM 799 C CA . TYR A 1 102 ? 5.596 -7.624 -19.645 1.00 97.38 102 TYR A CA 1
ATOM 800 C C . TYR A 1 102 ? 6.228 -7.962 -18.289 1.00 97.38 102 TYR A C 1
ATOM 802 O O . TYR A 1 102 ? 6.304 -9.141 -17.947 1.00 97.38 102 TYR A O 1
ATOM 810 N N . PHE A 1 103 ? 6.654 -6.954 -17.529 1.00 96.94 103 PHE A N 1
ATOM 811 C CA . PHE A 1 103 ? 7.290 -7.095 -16.224 1.00 96.94 103 PHE A CA 1
ATOM 812 C C . PHE A 1 103 ? 6.272 -7.401 -15.120 1.00 96.94 103 PHE A C 1
ATOM 814 O O . PHE A 1 103 ? 6.386 -8.419 -14.442 1.00 96.94 103 PHE A O 1
ATOM 821 N N . GLU A 1 104 ? 5.241 -6.569 -14.972 1.00 96.00 104 GLU A N 1
ATOM 822 C CA . GLU A 1 104 ? 4.288 -6.627 -13.852 1.00 96.00 104 GLU A CA 1
ATOM 823 C C . GLU A 1 104 ? 3.545 -7.968 -13.717 1.00 96.00 104 GLU A C 1
ATOM 825 O O . GLU A 1 104 ? 3.309 -8.410 -12.591 1.00 96.00 104 GLU A O 1
ATOM 830 N N . PRO A 1 105 ? 3.193 -8.695 -14.800 1.00 96.31 105 PRO A N 1
ATOM 831 C CA . PRO A 1 105 ? 2.592 -10.022 -14.661 1.00 96.31 105 PRO A CA 1
ATOM 832 C C . PRO A 1 105 ? 3.535 -11.085 -14.079 1.00 96.31 105 PRO A C 1
ATOM 834 O O . PRO A 1 105 ? 3.057 -12.119 -13.620 1.00 96.31 105 PRO A O 1
ATOM 837 N N . LEU A 1 106 ? 4.852 -10.872 -14.155 1.00 96.50 106 LEU A N 1
ATOM 838 C CA . LEU A 1 106 ? 5.878 -11.828 -13.724 1.00 96.50 106 LEU A CA 1
ATOM 839 C C . LEU A 1 106 ? 6.507 -11.461 -12.378 1.00 96.50 106 LEU A C 1
ATOM 841 O O . LEU A 1 106 ? 6.951 -12.354 -11.661 1.00 96.50 106 LEU A O 1
ATOM 845 N N . TYR A 1 107 ? 6.544 -10.169 -12.065 1.00 96.31 107 TYR A N 1
ATOM 846 C CA . TYR A 1 107 ? 7.219 -9.612 -10.901 1.00 96.31 107 TYR A CA 1
ATOM 847 C C . TYR A 1 107 ? 6.198 -8.862 -10.025 1.00 96.31 107 TYR A C 1
ATOM 849 O O . TYR A 1 107 ? 5.187 -9.443 -9.617 1.00 96.31 107 TYR A O 1
ATOM 857 N N . PHE A 1 108 ? 6.421 -7.576 -9.768 1.00 95.31 108 PHE A N 1
ATOM 858 C CA . PHE A 1 108 ? 5.576 -6.698 -8.957 1.00 95.31 108 PHE A CA 1
ATOM 859 C C . PHE A 1 108 ? 5.043 -5.514 -9.775 1.00 95.31 108 PHE A C 1
ATOM 861 O O . PHE A 1 108 ? 5.477 -5.276 -10.904 1.00 95.31 108 PHE A O 1
ATOM 868 N N . GLU A 1 109 ? 4.076 -4.797 -9.204 1.00 93.25 109 GLU A N 1
ATOM 869 C CA . GLU A 1 109 ? 3.460 -3.618 -9.814 1.00 93.25 109 GLU A CA 1
ATOM 870 C C . GLU A 1 109 ? 4.403 -2.413 -9.798 1.00 93.25 109 GLU A C 1
ATOM 872 O O . GLU A 1 109 ? 5.019 -2.097 -8.778 1.00 93.25 109 GLU A O 1
ATOM 877 N N . MET A 1 110 ? 4.518 -1.740 -10.942 1.00 92.25 110 MET A N 1
ATOM 878 C CA . MET A 1 110 ? 5.363 -0.565 -11.087 1.00 92.25 110 MET A CA 1
ATOM 879 C C . MET A 1 110 ? 4.541 0.707 -11.078 1.00 92.25 110 MET A C 1
ATOM 881 O O . MET A 1 110 ? 3.459 0.784 -11.664 1.00 92.25 110 MET A O 1
ATOM 885 N N . SER A 1 111 ? 5.134 1.751 -10.516 1.00 89.06 111 SER A N 1
ATOM 886 C CA . SER A 1 111 ? 4.430 2.989 -10.297 1.00 89.06 111 SER A CA 1
ATOM 887 C C . SER A 1 111 ? 3.918 3.633 -11.572 1.00 89.06 111 SER A C 1
ATOM 889 O O . SER A 1 111 ? 4.580 3.660 -12.621 1.00 89.06 111 SER A O 1
ATOM 891 N N . ALA A 1 112 ? 2.710 4.180 -11.474 1.00 82.19 112 ALA A N 1
ATOM 892 C CA . ALA A 1 112 ? 2.125 5.012 -12.512 1.00 82.19 112 ALA A CA 1
ATOM 893 C C . ALA A 1 112 ? 2.767 6.408 -12.575 1.00 82.19 112 ALA A C 1
ATOM 895 O O . ALA A 1 112 ? 2.492 7.143 -13.521 1.00 82.19 112 ALA A O 1
ATOM 896 N N . LEU A 1 113 ? 3.655 6.778 -11.640 1.00 69.75 113 LEU A N 1
ATOM 897 C CA . LEU A 1 113 ? 4.359 8.068 -11.659 1.00 69.75 113 LEU A CA 1
ATOM 898 C C . LEU A 1 113 ? 5.133 8.296 -12.965 1.00 69.75 113 LEU A C 1
ATOM 900 O O . LEU A 1 113 ? 5.128 9.406 -13.491 1.00 69.75 113 LEU A O 1
ATOM 904 N N . ALA A 1 114 ? 5.692 7.236 -13.557 1.00 63.25 114 ALA A N 1
ATOM 905 C CA . ALA A 1 114 ? 6.327 7.290 -14.877 1.00 63.25 114 ALA A CA 1
ATOM 906 C C . ALA A 1 114 ? 5.368 7.721 -16.012 1.00 63.25 114 ALA A C 1
ATOM 908 O O . ALA A 1 114 ? 5.811 8.099 -17.092 1.00 63.25 114 ALA A O 1
ATOM 909 N N . GLU A 1 115 ? 4.054 7.643 -15.783 1.00 68.38 115 GLU A N 1
ATOM 910 C CA . GLU A 1 115 ? 2.989 8.064 -16.702 1.00 68.38 115 GLU A CA 1
ATOM 911 C C . GLU A 1 115 ? 2.376 9.420 -16.338 1.00 68.38 115 GLU A C 1
ATOM 913 O O . GLU A 1 115 ? 1.677 10.008 -17.162 1.00 68.38 115 GLU A O 1
ATOM 918 N N . ALA A 1 116 ? 2.642 9.929 -15.132 1.00 64.56 116 ALA A N 1
ATOM 919 C CA . ALA A 1 116 ? 2.102 11.192 -14.639 1.00 64.56 116 ALA A CA 1
ATOM 920 C C . ALA A 1 116 ? 2.957 12.411 -15.029 1.00 64.56 116 ALA A C 1
ATOM 922 O O . ALA A 1 116 ? 2.436 13.527 -15.088 1.00 64.56 116 ALA A O 1
ATOM 923 N N . TYR A 1 117 ? 4.248 12.211 -15.311 1.00 69.62 117 TYR A N 1
ATOM 924 C CA . TYR A 1 117 ? 5.171 13.279 -15.689 1.00 69.62 117 TYR A CA 1
ATOM 925 C C . TYR A 1 117 ? 5.584 13.158 -17.156 1.00 69.62 117 TYR A C 1
ATOM 927 O O . TYR A 1 117 ? 6.260 12.208 -17.542 1.00 69.62 117 TYR A O 1
ATOM 935 N N . ASP A 1 118 ? 5.247 14.173 -17.958 1.00 63.97 118 ASP A N 1
ATOM 936 C CA . ASP A 1 118 ? 5.628 14.268 -19.379 1.00 63.97 118 ASP A CA 1
ATOM 937 C C . ASP A 1 118 ? 7.158 14.243 -19.608 1.00 63.97 118 ASP A C 1
ATOM 939 O O . ASP A 1 118 ? 7.615 14.026 -20.730 1.00 63.97 118 ASP A O 1
ATOM 943 N N . GLU A 1 119 ? 7.952 14.466 -18.555 1.00 76.06 119 GLU A N 1
ATOM 944 C CA . GLU A 1 119 ? 9.419 14.516 -18.587 1.00 76.06 119 GLU A CA 1
ATOM 945 C C . GLU A 1 119 ? 10.099 13.226 -18.098 1.00 76.06 119 GLU A C 1
ATOM 947 O O . GLU A 1 119 ? 11.322 13.186 -18.066 1.00 76.06 119 GLU A O 1
ATOM 952 N N . PHE A 1 120 ? 9.359 12.172 -17.735 1.00 84.31 120 PHE A N 1
ATOM 953 C CA . PHE A 1 120 ? 9.973 10.935 -17.242 1.00 84.31 120 PHE A CA 1
ATOM 954 C C . PHE A 1 120 ? 10.707 10.184 -18.369 1.00 84.31 120 PHE A C 1
ATOM 956 O O . PHE A 1 120 ? 10.093 9.706 -19.331 1.00 84.31 120 PHE A O 1
ATOM 963 N N . THR A 1 121 ? 12.034 10.090 -18.266 1.00 89.25 121 THR A N 1
ATOM 964 C CA . THR A 1 121 ? 12.912 9.552 -19.315 1.00 89.25 121 THR A CA 1
ATOM 965 C C . THR A 1 121 ? 13.352 8.111 -19.048 1.00 89.25 121 THR A C 1
ATOM 967 O O . THR A 1 121 ? 13.144 7.550 -17.971 1.00 89.25 121 THR A O 1
ATOM 970 N N . LEU A 1 122 ? 14.013 7.489 -20.036 1.00 90.25 122 LEU A N 1
ATOM 971 C CA . LEU A 1 122 ? 14.714 6.221 -19.801 1.00 90.25 122 LEU A CA 1
ATOM 972 C C . LEU A 1 122 ? 15.826 6.350 -18.759 1.00 90.25 122 LEU A C 1
ATOM 974 O O . LEU A 1 122 ? 16.100 5.374 -18.069 1.00 90.25 122 LEU A O 1
ATOM 978 N N . GLU A 1 123 ? 16.469 7.514 -18.662 1.00 90.12 123 GLU A N 1
ATOM 979 C CA . GLU A 1 123 ? 17.535 7.748 -17.690 1.00 90.12 123 GLU A CA 1
ATOM 980 C C . GLU A 1 123 ? 16.972 7.642 -16.268 1.00 90.12 123 GLU A C 1
ATOM 982 O O . GLU A 1 123 ? 17.463 6.839 -15.477 1.00 90.12 123 GLU A O 1
ATOM 987 N N . ASP A 1 124 ? 15.861 8.335 -15.996 1.00 89.50 124 ASP A N 1
ATOM 988 C CA . ASP A 1 124 ? 15.158 8.284 -14.707 1.00 89.50 124 ASP A CA 1
ATOM 989 C C . ASP A 1 124 ? 14.710 6.857 -14.368 1.00 89.50 124 ASP A C 1
ATOM 991 O O . ASP A 1 124 ? 14.916 6.377 -13.253 1.00 89.50 124 ASP A O 1
ATOM 995 N N . PHE A 1 125 ? 14.154 6.143 -15.355 1.00 92.19 125 PHE A N 1
ATOM 996 C CA . PHE A 1 125 ? 13.740 4.751 -15.188 1.00 92.19 125 PHE A CA 1
ATOM 997 C C . PHE A 1 125 ? 14.914 3.816 -14.882 1.00 92.19 125 PHE A C 1
ATOM 999 O O . PHE A 1 125 ? 14.743 2.848 -14.150 1.00 92.19 125 PHE A O 1
ATOM 1006 N N . CYS A 1 126 ? 16.095 4.054 -15.454 1.00 93.00 126 CYS A N 1
ATOM 1007 C CA . CYS A 1 126 ? 17.262 3.199 -15.231 1.00 93.00 126 CYS A CA 1
ATOM 1008 C C . CYS A 1 126 ? 17.993 3.522 -13.927 1.00 93.00 126 CYS A C 1
ATOM 1010 O O . CYS A 1 126 ? 18.634 2.633 -13.370 1.00 93.00 126 CYS A O 1
ATOM 1012 N N . MET A 1 127 ? 17.897 4.759 -13.430 1.00 90.50 127 MET A N 1
ATOM 1013 C CA . MET A 1 127 ? 18.499 5.141 -12.151 1.00 90.50 127 MET A CA 1
ATOM 1014 C C . MET A 1 127 ? 17.802 4.478 -10.963 1.00 90.50 127 MET A C 1
ATOM 1016 O O . MET A 1 127 ? 18.470 4.133 -9.991 1.00 90.50 127 MET A O 1
ATOM 1020 N N . GLN A 1 128 ? 16.484 4.282 -11.040 1.00 91.12 128 GLN A N 1
ATOM 1021 C CA . GLN A 1 128 ? 15.710 3.755 -9.923 1.00 91.12 128 GLN A CA 1
ATOM 1022 C C . GLN A 1 128 ? 14.526 2.895 -10.364 1.00 91.12 128 GLN A C 1
ATOM 1024 O O . GLN A 1 128 ? 13.893 3.152 -11.387 1.00 91.12 128 GLN A O 1
ATOM 1029 N N . ILE A 1 129 ? 14.193 1.885 -9.564 1.00 92.31 129 ILE A N 1
ATOM 1030 C CA . ILE A 1 129 ? 13.004 1.063 -9.761 1.00 92.31 129 ILE A CA 1
ATOM 1031 C C . ILE A 1 129 ? 11.774 1.920 -9.423 1.00 92.31 129 ILE A C 1
ATOM 1033 O O . ILE A 1 129 ? 11.647 2.376 -8.284 1.00 92.31 129 ILE A O 1
ATOM 1037 N N . PRO A 1 130 ? 10.826 2.121 -10.357 1.00 91.50 130 PRO A N 1
ATOM 1038 C CA . PRO A 1 130 ? 9.575 2.800 -10.050 1.00 91.50 130 PRO A CA 1
ATOM 1039 C C . PRO A 1 130 ? 8.649 1.832 -9.310 1.00 91.50 130 PRO A C 1
ATOM 1041 O O . PRO A 1 130 ? 7.767 1.230 -9.916 1.00 91.50 130 PRO A O 1
ATOM 1044 N N . VAL A 1 131 ? 8.873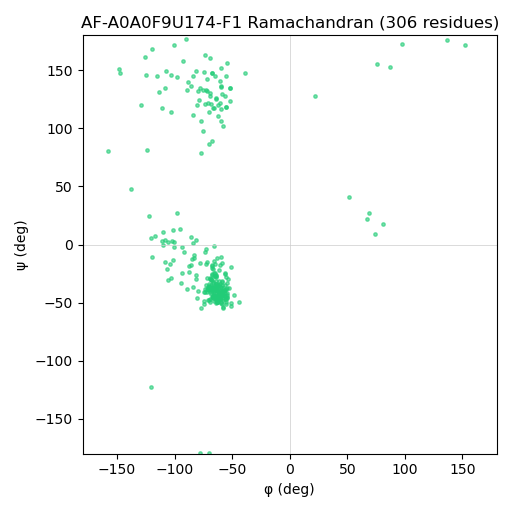 1.628 -8.016 1.00 91.12 131 VAL A N 1
ATOM 1045 C CA . VAL A 1 131 ? 8.017 0.785 -7.170 1.00 91.12 131 VAL A CA 1
ATOM 1046 C C . VAL A 1 131 ? 6.723 1.540 -6.864 1.00 91.12 131 VAL A C 1
ATOM 1048 O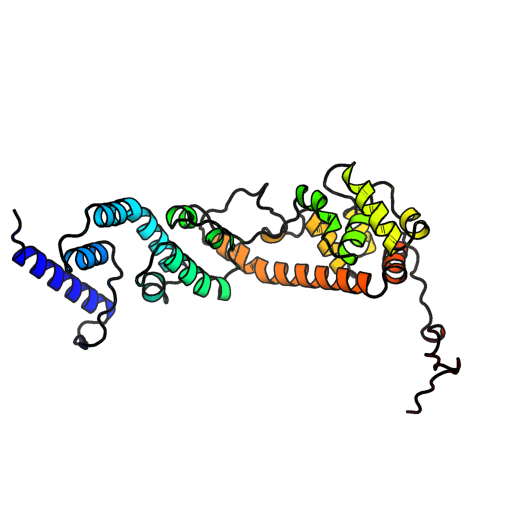 O . VAL A 1 131 ? 6.766 2.726 -6.525 1.00 91.12 131 VAL A O 1
ATOM 1051 N N . GLU A 1 132 ? 5.571 0.883 -7.012 1.00 92.62 132 GLU A N 1
ATOM 1052 C CA . GLU A 1 132 ? 4.324 1.442 -6.483 1.00 92.62 132 GLU A CA 1
ATOM 1053 C C . GLU A 1 132 ? 4.320 1.297 -4.958 1.00 92.62 132 GLU A C 1
ATOM 1055 O O . GLU A 1 132 ? 4.470 0.191 -4.426 1.00 92.62 132 GLU A O 1
ATOM 1060 N N . LEU A 1 133 ? 4.216 2.435 -4.275 1.00 92.50 133 LEU A N 1
ATOM 1061 C CA . LEU A 1 133 ? 4.237 2.531 -2.824 1.00 92.50 133 LEU A CA 1
ATOM 1062 C C . LEU A 1 133 ? 2.842 2.865 -2.320 1.00 92.50 133 LEU A C 1
ATOM 1064 O O . LEU A 1 133 ? 2.172 3.765 -2.819 1.00 92.50 133 LEU A O 1
ATOM 1068 N N . TYR A 1 134 ? 2.447 2.143 -1.290 1.00 93.81 134 TYR A N 1
ATOM 1069 C CA . TYR A 1 134 ? 1.142 2.205 -0.665 1.00 93.81 134 TYR A CA 1
ATOM 1070 C C . TYR A 1 134 ? 1.238 2.579 0.809 1.00 93.81 134 TYR A C 1
ATOM 1072 O O . TYR A 1 134 ? 0.226 2.494 1.493 1.00 93.81 134 TYR A O 1
ATOM 1080 N N . GLY A 1 135 ? 2.421 2.916 1.330 1.00 93.19 135 GLY A N 1
ATOM 1081 C CA . GLY A 1 135 ? 2.606 3.214 2.746 1.00 93.19 135 GLY A CA 1
ATOM 1082 C C . GLY A 1 135 ? 1.906 4.487 3.191 1.00 93.19 135 GLY A C 1
ATOM 1083 O O . GLY A 1 135 ? 1.780 5.445 2.431 1.00 93.19 135 GLY A O 1
ATOM 1084 N N . PHE A 1 136 ? 1.458 4.471 4.443 1.00 91.56 136 PHE A N 1
ATOM 1085 C CA . PHE A 1 136 ? 0.787 5.601 5.067 1.00 91.56 136 PHE A CA 1
ATOM 1086 C C . PHE A 1 136 ? 1.779 6.749 5.302 1.00 91.56 136 PHE A C 1
ATOM 1088 O O . PHE A 1 136 ? 2.870 6.539 5.848 1.00 91.56 136 PHE A O 1
ATOM 1095 N N . ALA A 1 137 ? 1.411 7.957 4.884 1.00 87.94 137 ALA A N 1
ATOM 1096 C CA . ALA A 1 137 ? 2.150 9.184 5.143 1.00 87.94 137 ALA A CA 1
ATOM 1097 C C . ALA A 1 137 ? 1.408 10.046 6.172 1.00 87.94 137 ALA A C 1
ATOM 1099 O O . ALA A 1 137 ? 0.182 10.070 6.211 1.00 87.94 137 ALA A O 1
ATOM 1100 N N . GLY A 1 138 ? 2.140 10.818 6.980 1.00 83.12 138 GLY A N 1
ATOM 1101 C CA . GLY A 1 138 ? 1.513 11.760 7.917 1.00 83.12 138 GLY A CA 1
ATOM 1102 C C . GLY A 1 138 ? 0.588 12.758 7.214 1.00 83.12 138 GLY A C 1
ATOM 1103 O O . GLY A 1 138 ? -0.520 12.995 7.680 1.00 83.12 138 GLY A O 1
ATOM 1104 N N . ASP A 1 139 ? 0.989 13.246 6.037 1.00 85.25 139 ASP A N 1
ATOM 1105 C CA . ASP A 1 139 ? 0.195 14.176 5.224 1.00 85.25 139 ASP A CA 1
ATOM 1106 C C . ASP A 1 139 ? -1.155 13.572 4.771 1.00 85.25 139 ASP A C 1
ATOM 1108 O O . ASP A 1 139 ? -2.098 14.316 4.498 1.00 85.25 139 ASP A O 1
ATOM 1112 N N . ASP A 1 140 ? -1.304 12.240 4.742 1.00 85.62 140 ASP A N 1
ATOM 1113 C CA . ASP A 1 140 ? -2.577 11.581 4.412 1.00 85.62 140 ASP A CA 1
ATOM 1114 C C . ASP A 1 140 ? -3.669 11.901 5.445 1.00 85.62 140 ASP A C 1
ATOM 1116 O O . ASP A 1 140 ? -4.862 11.916 5.123 1.00 85.62 140 ASP A O 1
ATOM 1120 N N . LEU A 1 141 ? -3.281 12.211 6.687 1.00 84.75 141 LEU A N 1
ATOM 1121 C CA . LEU A 1 141 ? -4.208 12.626 7.737 1.00 84.75 141 LEU A CA 1
ATOM 1122 C C . LEU A 1 141 ? -4.836 13.986 7.452 1.00 84.75 141 LEU A C 1
ATOM 1124 O O . LEU A 1 141 ? -5.963 14.215 7.886 1.00 84.75 141 LEU A O 1
ATOM 1128 N N . GLU A 1 142 ? -4.193 14.869 6.682 1.00 85.31 142 GLU A N 1
ATOM 1129 C CA . GLU A 1 142 ? -4.815 16.133 6.269 1.00 85.31 142 GLU A CA 1
ATOM 1130 C C . GLU A 1 142 ? -6.047 15.894 5.377 1.00 85.31 142 GLU A C 1
ATOM 1132 O O . GLU A 1 142 ? -6.994 16.687 5.382 1.00 85.31 142 GLU A O 1
ATOM 1137 N N . TYR A 1 143 ? -6.070 14.764 4.663 1.00 85.69 143 TYR A N 1
ATOM 1138 C CA . TYR A 1 143 ? -7.125 14.365 3.731 1.00 85.69 143 TYR A CA 1
ATOM 1139 C C . TYR A 1 143 ? -8.089 13.322 4.310 1.00 85.69 143 TYR A C 1
ATOM 1141 O O . TYR A 1 143 ? -8.924 12.784 3.581 1.00 85.69 143 TYR A O 1
ATOM 1149 N N . PHE A 1 144 ? -8.054 13.066 5.626 1.00 86.19 144 PHE A N 1
ATOM 1150 C CA . PHE A 1 144 ? -8.877 12.020 6.248 1.00 86.19 144 PHE A CA 1
ATOM 1151 C C . PHE A 1 144 ? -10.386 12.178 5.994 1.00 86.19 144 PHE A C 1
ATOM 1153 O O . PHE A 1 144 ? -11.134 11.204 6.053 1.00 86.19 144 PHE A O 1
ATOM 1160 N N . ALA A 1 145 ? -10.848 13.408 5.742 1.00 84.25 145 ALA A N 1
ATOM 1161 C CA . ALA A 1 145 ? -12.249 13.716 5.470 1.00 84.25 145 ALA A CA 1
ATOM 1162 C C . ALA A 1 145 ? -12.751 13.134 4.135 1.00 84.25 145 ALA A C 1
ATOM 1164 O O . ALA A 1 145 ? -13.960 12.988 3.960 1.00 84.25 145 ALA A O 1
ATOM 1165 N N . ASP A 1 146 ? -11.839 12.801 3.219 1.00 89.19 146 ASP A N 1
ATOM 1166 C CA . ASP A 1 146 ? -12.145 12.139 1.949 1.00 89.19 146 ASP A CA 1
ATOM 1167 C C . ASP A 1 146 ? -12.061 10.605 2.059 1.00 89.19 146 ASP A C 1
ATOM 1169 O O . ASP A 1 146 ? -12.417 9.885 1.119 1.00 89.19 146 ASP A O 1
ATOM 1173 N N . PHE A 1 147 ? -11.611 10.081 3.206 1.00 90.38 147 PHE A N 1
ATOM 1174 C CA . PHE A 1 147 ? -11.600 8.647 3.463 1.00 90.38 147 PHE A CA 1
ATOM 1175 C C . PHE A 1 147 ? -13.002 8.113 3.731 1.00 90.38 147 PHE A C 1
ATOM 1177 O O . PHE A 1 147 ? -13.959 8.832 4.011 1.00 90.38 147 PHE A O 1
ATOM 1184 N N . ARG A 1 148 ? -13.122 6.792 3.627 1.00 94.44 148 ARG A N 1
ATOM 1185 C CA . ARG A 1 148 ? -14.371 6.102 3.927 1.00 94.44 148 ARG A CA 1
ATOM 1186 C C . ARG A 1 148 ? -14.598 6.046 5.435 1.00 94.44 148 ARG A C 1
ATOM 1188 O O . ARG A 1 148 ? -13.650 5.839 6.189 1.00 94.44 148 ARG A O 1
ATOM 1195 N N . ASP A 1 149 ? -15.858 6.067 5.852 1.00 96.38 149 ASP A N 1
ATOM 1196 C CA . ASP A 1 149 ? -16.268 5.997 7.259 1.00 96.38 149 ASP A CA 1
ATOM 1197 C C . ASP A 1 149 ? -15.573 4.866 8.043 1.00 96.38 149 ASP A C 1
ATOM 1199 O O . ASP A 1 149 ? -15.109 5.077 9.163 1.00 96.38 149 ASP A O 1
ATOM 1203 N N . GLY A 1 150 ? -15.450 3.664 7.461 1.00 96.56 150 GLY A N 1
ATOM 1204 C CA . GLY A 1 150 ? -14.796 2.526 8.120 1.00 96.56 150 GLY A CA 1
ATOM 1205 C C . GLY A 1 150 ? -13.310 2.760 8.402 1.00 96.56 150 GLY A C 1
ATOM 1206 O O . GLY A 1 150 ? -12.799 2.316 9.428 1.00 96.56 150 GLY A O 1
ATOM 1207 N N . TYR A 1 151 ? -12.634 3.498 7.526 1.00 95.00 151 TYR A N 1
ATOM 1208 C CA . TYR A 1 151 ? -11.244 3.904 7.701 1.00 95.00 151 TYR A CA 1
ATOM 1209 C C . TYR A 1 151 ? -11.132 4.944 8.822 1.00 95.00 151 TYR A C 1
ATOM 1211 O O . TYR A 1 151 ? -10.321 4.789 9.733 1.00 95.00 151 TYR A O 1
ATOM 1219 N N . THR A 1 152 ? -11.991 5.970 8.816 1.00 95.06 152 THR A N 1
ATOM 1220 C CA . THR A 1 152 ? -12.007 7.009 9.860 1.00 95.06 152 THR A CA 1
ATOM 1221 C C . THR A 1 152 ? -12.281 6.428 11.247 1.00 95.06 152 THR A C 1
ATOM 1223 O O . THR A 1 152 ? -11.716 6.888 12.237 1.00 95.06 152 THR A O 1
ATOM 1226 N N . LEU A 1 153 ? -13.107 5.382 11.337 1.00 96.88 153 LEU A N 1
ATOM 1227 C CA . LEU A 1 153 ? -13.343 4.668 12.591 1.00 96.88 153 LEU A CA 1
ATOM 1228 C C . LEU A 1 153 ? -12.093 3.946 13.105 1.00 96.88 153 LEU A C 1
ATOM 1230 O O . LEU A 1 153 ? -11.834 3.990 14.306 1.00 96.88 153 LEU A O 1
ATOM 1234 N N . LEU A 1 154 ? -11.299 3.322 12.233 1.00 96.62 154 LEU A N 1
ATOM 1235 C CA . LEU A 1 154 ? -10.034 2.709 12.650 1.00 96.62 154 LEU A CA 1
ATOM 1236 C C . LEU A 1 154 ? -8.993 3.762 13.047 1.00 96.62 154 LEU A C 1
ATOM 1238 O O . LEU A 1 154 ? -8.370 3.609 14.095 1.00 96.62 154 LEU A O 1
ATOM 1242 N N . LEU A 1 155 ? -8.886 4.869 12.301 1.00 94.50 155 LEU A N 1
ATOM 1243 C CA . LEU A 1 155 ? -8.054 6.016 12.693 1.00 94.50 155 LEU A CA 1
ATOM 1244 C C . LEU A 1 155 ? -8.438 6.566 14.076 1.00 94.50 155 LEU A C 1
ATOM 1246 O O . LEU A 1 155 ? -7.578 6.954 14.860 1.00 94.50 155 LEU A O 1
ATOM 1250 N N . ALA A 1 156 ? -9.734 6.612 14.394 1.00 94.62 156 ALA A N 1
ATOM 1251 C CA . ALA A 1 156 ? -10.203 7.049 15.705 1.00 94.62 156 ALA A CA 1
ATOM 1252 C C . ALA A 1 156 ? -9.811 6.067 16.822 1.00 94.62 156 ALA A C 1
ATOM 1254 O O . ALA A 1 156 ? -9.528 6.493 17.947 1.00 94.62 156 ALA A O 1
ATOM 1255 N N . LEU A 1 157 ? -9.831 4.764 16.527 1.00 95.56 157 LEU A N 1
ATOM 1256 C CA . LEU A 1 157 ? -9.590 3.690 17.488 1.00 95.56 157 LEU A CA 1
ATOM 1257 C C . LEU A 1 157 ? -8.111 3.580 17.878 1.00 95.56 157 LEU A C 1
ATOM 1259 O O . LEU A 1 157 ? -7.807 3.359 19.052 1.00 95.56 157 L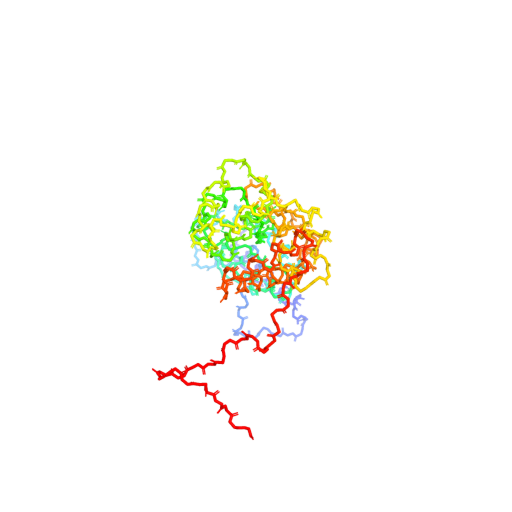EU A O 1
ATOM 1263 N N . PHE A 1 158 ? -7.210 3.727 16.913 1.00 94.50 158 PHE A N 1
ATOM 1264 C CA . PHE A 1 158 ? -5.791 3.432 17.090 1.00 94.50 158 PHE A CA 1
ATOM 1265 C C . PHE A 1 158 ? -4.971 4.646 17.501 1.00 94.50 158 PHE A C 1
ATOM 1267 O O . PHE A 1 158 ? -5.381 5.798 17.341 1.00 94.50 158 PHE A O 1
ATOM 1274 N N . GLU A 1 159 ? -3.820 4.359 18.099 1.00 92.69 159 GLU A N 1
ATOM 1275 C CA . GLU A 1 159 ? -2.796 5.357 18.346 1.00 92.69 159 GLU A CA 1
ATOM 1276 C C . GLU A 1 159 ? -2.264 5.886 17.017 1.00 92.69 159 GLU A C 1
ATOM 1278 O O . GLU A 1 159 ? -1.874 5.116 16.136 1.00 92.69 159 GLU A O 1
ATOM 1283 N N . ASN A 1 160 ? -2.293 7.210 16.872 1.00 86.25 160 ASN A N 1
ATOM 1284 C CA . ASN A 1 160 ? -1.832 7.871 15.663 1.00 86.25 160 ASN A CA 1
ATOM 1285 C C . ASN A 1 160 ? -0.295 7.991 15.698 1.00 86.25 160 ASN A C 1
ATOM 1287 O O . ASN A 1 160 ? 0.221 8.645 16.609 1.00 86.25 160 ASN A O 1
ATOM 1291 N N . PRO A 1 161 ? 0.438 7.412 14.727 1.00 82.69 161 PRO A N 1
ATOM 1292 C CA . PRO A 1 161 ? 1.891 7.555 14.646 1.00 82.69 161 PRO A CA 1
ATOM 1293 C C . PRO A 1 161 ? 2.332 8.990 14.310 1.00 82.69 161 PRO A C 1
ATOM 1295 O O . PRO A 1 161 ? 3.487 9.353 14.544 1.00 82.69 161 PRO A O 1
ATOM 1298 N N . CYS A 1 162 ? 1.427 9.825 13.789 1.00 70.44 162 CYS A N 1
ATOM 1299 C CA . CYS A 1 162 ? 1.699 11.191 13.361 1.00 70.44 162 CYS A CA 1
ATOM 1300 C C . CYS A 1 162 ? 0.958 12.208 14.259 1.00 70.44 162 CYS A C 1
ATOM 1302 O O . CYS A 1 162 ? -0.218 12.047 14.554 1.00 70.44 162 CYS A O 1
ATOM 1304 N N 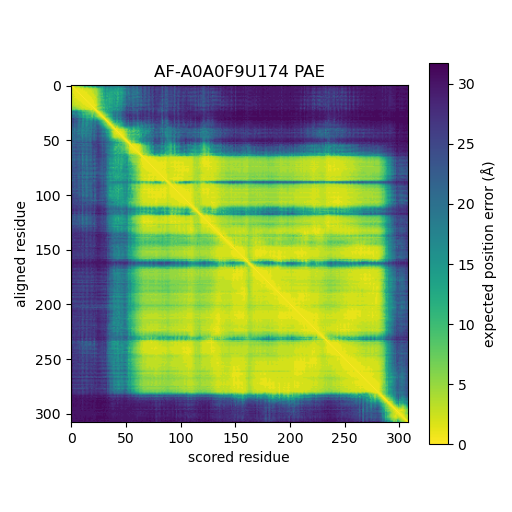. LEU A 1 163 ? 1.702 13.218 14.731 1.00 63.25 163 LEU A N 1
ATOM 1305 C CA . LEU A 1 163 ? 1.331 14.445 15.473 1.00 63.25 163 LEU A CA 1
ATOM 1306 C C . LEU A 1 163 ? -0.006 14.495 16.269 1.00 63.25 163 LEU A C 1
ATOM 1308 O O . LEU A 1 163 ? -1.109 14.370 15.745 1.00 63.25 163 LEU A O 1
ATOM 1312 N N . GLU A 1 164 ? 0.090 14.872 17.553 1.00 64.12 164 GLU A N 1
ATOM 1313 C CA . GLU A 1 164 ? -1.017 14.881 18.536 1.00 64.12 164 GLU A CA 1
ATOM 1314 C C . GLU A 1 164 ? -2.273 15.706 18.149 1.00 64.12 164 GLU A C 1
ATOM 1316 O O . GLU A 1 164 ? -3.367 15.415 18.644 1.00 64.12 164 GLU A O 1
ATOM 1321 N N . ASP A 1 165 ? -2.158 16.718 17.280 1.00 70.56 165 ASP A N 1
ATOM 1322 C CA . ASP A 1 165 ? -3.239 17.684 17.007 1.00 70.56 165 ASP A CA 1
ATOM 1323 C C . ASP A 1 165 ? -4.253 17.221 15.933 1.00 70.56 165 ASP A C 1
ATOM 1325 O O . ASP A 1 165 ? -5.381 17.724 15.887 1.00 70.56 165 ASP A O 1
ATOM 1329 N N . GLU A 1 166 ? -3.915 16.229 15.105 1.00 72.88 166 GLU A N 1
ATOM 1330 C CA . GLU A 1 166 ? -4.751 15.781 13.970 1.00 72.88 166 GLU A CA 1
ATOM 1331 C C . GLU A 1 166 ? -5.850 14.788 14.370 1.00 72.88 166 GLU A C 1
ATOM 1333 O O . GLU A 1 166 ? -6.808 14.544 13.633 1.00 72.88 166 GLU A O 1
ATOM 1338 N N . ARG A 1 167 ? -5.781 14.260 15.595 1.00 85.50 167 ARG A N 1
ATOM 1339 C CA . ARG A 1 167 ? -6.752 13.284 16.104 1.00 85.50 167 ARG A CA 1
ATOM 1340 C C . ARG A 1 167 ? -8.122 13.896 16.409 1.00 85.50 167 ARG A C 1
ATOM 1342 O O . ARG A 1 167 ? -9.138 13.207 16.334 1.00 85.50 167 ARG A O 1
ATOM 1349 N N . VAL A 1 168 ? -8.187 15.181 16.766 1.00 88.25 168 VAL A N 1
ATOM 1350 C CA . VAL A 1 168 ? -9.450 15.828 17.176 1.00 88.25 168 VAL A CA 1
ATOM 1351 C C . VAL A 1 168 ? -10.486 15.853 16.038 1.00 88.25 168 VAL A C 1
ATOM 1353 O O . VAL A 1 168 ? -11.616 15.420 16.281 1.00 88.25 168 VAL A O 1
ATOM 1356 N N . PRO A 1 169 ? -10.150 16.292 14.807 1.00 91.56 169 PRO A N 1
ATOM 1357 C CA . PRO A 1 169 ? -11.058 16.200 13.662 1.00 91.56 169 PRO A CA 1
ATOM 1358 C C . PRO A 1 169 ? -11.559 14.776 13.374 1.00 91.56 169 PRO A C 1
ATOM 1360 O O . PRO A 1 169 ? -12.752 14.588 13.131 1.00 91.56 169 PRO A O 1
ATOM 1363 N N . ILE A 1 170 ? -10.677 13.776 13.466 1.00 93.31 170 ILE A N 1
ATOM 1364 C CA . ILE A 1 170 ? -11.013 12.358 13.262 1.00 93.31 170 ILE A CA 1
ATOM 1365 C C . ILE A 1 170 ? -12.044 11.892 14.297 1.00 93.31 170 ILE A C 1
ATOM 1367 O O . ILE A 1 170 ? -13.053 11.280 13.943 1.00 93.31 170 ILE A O 1
ATOM 1371 N N . LEU A 1 171 ? -11.837 12.224 15.576 1.00 93.94 171 LEU A N 1
ATOM 1372 C CA . LEU A 1 171 ? -12.764 11.868 16.653 1.00 93.94 171 LEU A CA 1
ATOM 1373 C C . LEU A 1 171 ? -14.124 12.561 16.512 1.00 93.94 171 LEU A C 1
ATOM 1375 O O . LEU A 1 171 ? -15.147 11.937 16.785 1.00 93.94 171 LEU A O 1
ATOM 1379 N N . GLU A 1 172 ? -14.170 13.825 16.085 1.00 94.38 172 GLU A N 1
ATOM 1380 C CA . GLU A 1 172 ? -15.449 14.502 15.832 1.00 94.38 172 GLU A CA 1
ATOM 1381 C C . GLU A 1 172 ? -16.200 13.872 14.651 1.00 94.38 172 GLU A C 1
ATOM 1383 O O . GLU A 1 172 ? -17.408 13.679 14.747 1.00 94.38 172 GLU A O 1
ATOM 1388 N N . HIS A 1 173 ? -15.510 13.447 13.590 1.00 95.00 173 HIS A N 1
ATOM 1389 C CA . HIS A 1 173 ? -16.163 12.716 12.502 1.00 95.00 173 HIS A CA 1
ATOM 1390 C C . HIS A 1 173 ? -16.664 11.335 12.956 1.00 95.00 173 HIS A C 1
ATOM 1392 O O . HIS A 1 173 ? -17.824 10.982 12.748 1.00 95.00 173 HIS A O 1
ATOM 1398 N N . ALA A 1 174 ? -15.835 10.570 13.674 1.00 96.06 174 ALA A N 1
ATOM 1399 C CA . ALA A 1 174 ? -16.233 9.280 14.236 1.00 96.06 174 ALA A CA 1
ATOM 1400 C C . ALA A 1 174 ? -17.439 9.409 15.186 1.00 96.06 174 ALA A C 1
ATOM 1402 O O . ALA A 1 174 ? -18.292 8.523 15.254 1.00 96.06 174 ALA A O 1
ATOM 1403 N N . LYS A 1 175 ? -17.564 10.535 15.894 1.00 97.12 175 LYS A N 1
ATOM 1404 C CA . LYS A 1 175 ? -18.685 10.809 16.801 1.00 97.12 175 LYS A CA 1
ATOM 1405 C C . LYS A 1 175 ? -20.007 10.914 16.059 1.00 97.12 175 LYS A C 1
ATOM 1407 O O . LYS A 1 175 ? -21.016 10.462 16.600 1.00 97.12 175 LYS A O 1
ATOM 1412 N N . ASP A 1 176 ? -20.004 11.469 14.854 1.00 96.81 176 ASP A N 1
ATOM 1413 C CA . ASP A 1 176 ? -21.196 11.541 14.011 1.00 96.81 176 ASP A CA 1
ATOM 1414 C C . ASP A 1 176 ? -21.605 10.150 13.493 1.00 96.81 176 ASP A C 1
ATOM 1416 O O . ASP A 1 176 ? -22.796 9.882 13.324 1.00 96.81 176 ASP A O 1
ATOM 1420 N N . LEU A 1 177 ? -20.640 9.235 13.330 1.00 97.19 177 LEU A N 1
ATOM 1421 C CA . LEU A 1 177 ? -20.867 7.863 12.865 1.00 97.19 177 LEU A CA 1
ATOM 1422 C C . LEU A 1 177 ? -21.367 6.916 13.968 1.00 97.19 177 LEU A C 1
ATOM 1424 O O . LEU A 1 177 ? -22.296 6.137 13.745 1.00 97.19 177 LEU A O 1
ATOM 1428 N N . VAL A 1 178 ? -20.749 6.950 15.156 1.00 97.69 178 VAL A N 1
ATOM 1429 C CA . VAL A 1 178 ? -20.988 5.950 16.222 1.00 97.69 178 VAL A CA 1
ATOM 1430 C C . VAL A 1 178 ? -21.521 6.532 17.532 1.00 97.69 178 VAL A C 1
ATOM 1432 O O . VAL A 1 178 ? -21.991 5.793 18.398 1.00 97.69 178 VAL A O 1
ATOM 1435 N N . GLY A 1 179 ? -21.509 7.856 17.679 1.00 97.12 179 GLY A N 1
ATOM 1436 C CA . GLY A 1 179 ? -21.960 8.555 18.877 1.00 97.12 179 GLY A CA 1
ATOM 1437 C C . GLY A 1 179 ? -20.879 8.723 19.949 1.00 97.12 179 GLY A C 1
ATOM 1438 O O . GLY A 1 179 ? -19.961 7.920 20.110 1.00 97.12 179 GLY A O 1
ATOM 1439 N N . ALA A 1 180 ? -21.031 9.778 20.754 1.00 96.38 180 ALA A N 1
ATOM 1440 C CA . ALA A 1 180 ? -20.045 10.172 21.762 1.00 96.38 180 ALA A CA 1
ATOM 1441 C C . ALA A 1 180 ? -19.845 9.148 22.893 1.00 96.38 180 ALA A C 1
ATOM 1443 O O . ALA A 1 180 ? -18.796 9.154 23.528 1.00 96.38 180 ALA A O 1
ATOM 1444 N N . GLU A 1 181 ? -20.832 8.297 23.187 1.00 96.69 181 GLU A N 1
ATOM 1445 C CA . GLU A 1 181 ? -20.700 7.313 24.271 1.00 96.69 181 GLU A CA 1
ATOM 1446 C C . GLU A 1 181 ? -19.693 6.211 23.935 1.00 96.69 181 GLU A C 1
ATOM 1448 O O . GLU A 1 181 ? -18.935 5.814 24.814 1.00 96.69 181 GLU A O 1
ATOM 1453 N N . LEU A 1 182 ? -19.632 5.766 22.675 1.00 96.31 182 LEU A N 1
ATOM 1454 C CA . LEU A 1 182 ? -18.660 4.756 22.251 1.00 96.31 182 LEU A CA 1
ATOM 1455 C C . LEU A 1 182 ? -17.241 5.330 22.210 1.00 96.31 182 LEU A C 1
ATOM 1457 O O . LEU A 1 182 ? -16.308 4.680 22.667 1.00 96.31 182 LEU A O 1
ATOM 1461 N N . LEU A 1 183 ? -17.072 6.580 21.770 1.00 95.75 183 LEU A N 1
ATOM 1462 C CA . LEU A 1 183 ? -15.746 7.205 21.719 1.00 95.75 183 LEU A CA 1
ATOM 1463 C C . LEU A 1 183 ? -15.100 7.414 23.091 1.00 95.75 183 LEU A C 1
ATOM 1465 O O . LEU A 1 183 ? -13.878 7.408 23.194 1.00 95.75 183 LEU A O 1
ATOM 1469 N N . LYS A 1 184 ? -15.891 7.563 24.162 1.00 95.19 184 LYS A N 1
ATOM 1470 C CA . LYS A 1 184 ? -15.357 7.655 25.536 1.00 95.19 184 LYS A CA 1
ATOM 1471 C C . LYS A 1 184 ? -14.659 6.374 25.998 1.00 95.19 184 LYS A C 1
ATOM 1473 O O . LYS A 1 184 ? -13.964 6.415 27.009 1.00 95.19 184 LYS A O 1
ATOM 1478 N N . LEU A 1 185 ? -14.892 5.254 25.312 1.00 95.56 185 LEU A N 1
ATOM 1479 C CA . LEU A 1 18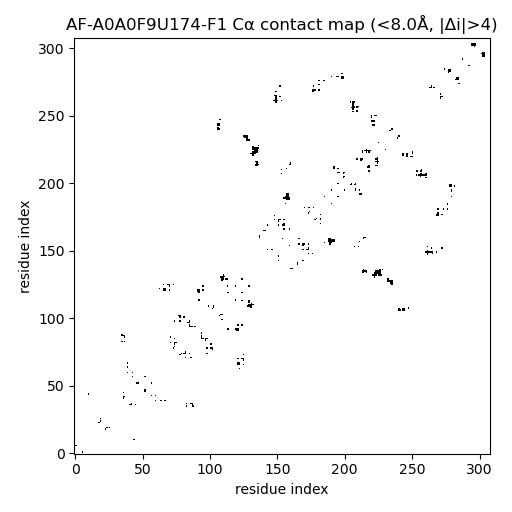5 ? -14.255 3.969 25.600 1.00 95.56 185 LEU A CA 1
ATOM 1480 C C . LEU A 1 185 ? -12.870 3.844 24.954 1.00 95.56 185 LEU A C 1
ATOM 1482 O O . LEU A 1 185 ? -12.159 2.888 25.251 1.00 95.56 185 LEU A O 1
ATOM 1486 N N . ILE A 1 186 ? -12.491 4.781 24.080 1.00 95.19 186 ILE A N 1
ATOM 1487 C CA . ILE A 1 186 ? -11.169 4.812 23.458 1.00 95.19 186 ILE A CA 1
ATOM 1488 C C . ILE A 1 186 ? -10.206 5.548 24.402 1.00 95.19 186 ILE A C 1
ATOM 1490 O O . ILE A 1 186 ? -10.567 6.606 24.933 1.00 95.19 186 ILE A O 1
ATOM 1494 N N . PRO A 1 187 ? -8.974 5.049 24.607 1.00 94.19 187 PRO A N 1
ATOM 1495 C CA . PRO A 1 187 ? -7.953 5.796 25.324 1.00 94.19 187 PRO A CA 1
ATOM 1496 C C . PRO A 1 187 ? -7.712 7.186 24.714 1.00 94.19 187 PRO A C 1
ATOM 1498 O O . PRO A 1 187 ? -7.958 7.442 23.529 1.00 94.19 187 PRO A O 1
ATOM 1501 N N . LYS A 1 188 ? -7.195 8.102 25.541 1.00 90.31 188 LYS A N 1
ATOM 1502 C CA . LYS A 1 188 ? -6.936 9.500 25.154 1.00 90.31 188 LYS A CA 1
ATOM 1503 C C . LYS A 1 188 ? -6.053 9.609 23.911 1.00 90.31 188 LYS A C 1
ATOM 1505 O O . LYS A 1 188 ? -6.256 10.531 23.128 1.00 90.31 188 LYS A O 1
ATOM 1510 N N . ASP A 1 189 ? -5.134 8.673 23.734 1.00 90.38 189 ASP A N 1
ATOM 1511 C CA . ASP A 1 189 ? -4.177 8.690 22.633 1.00 90.38 189 ASP A CA 1
ATOM 1512 C C . ASP A 1 189 ? -4.465 7.572 21.609 1.00 90.38 189 ASP A C 1
ATOM 1514 O O . ASP A 1 189 ? -3.831 7.538 20.570 1.00 90.38 189 ASP A O 1
ATOM 1518 N N . GLY A 1 190 ? -5.499 6.745 21.831 1.00 94.44 190 GLY A N 1
ATOM 1519 C CA . GLY A 1 190 ? -5.809 5.555 21.025 1.00 94.44 190 GLY A CA 1
ATOM 1520 C C . GLY A 1 190 ? -5.266 4.265 21.646 1.00 94.44 190 GLY A C 1
ATOM 1521 O O . GLY A 1 190 ? -4.597 4.304 22.677 1.00 94.44 190 GLY A O 1
ATOM 1522 N N . PHE A 1 191 ? -5.615 3.113 21.072 1.00 96.06 191 PHE A N 1
ATOM 1523 C CA . PHE A 1 191 ? -4.986 1.840 21.441 1.00 96.06 191 PHE A CA 1
ATOM 1524 C C . PHE A 1 191 ? -3.633 1.701 20.745 1.00 96.06 191 PHE A C 1
ATOM 1526 O O . PHE A 1 191 ? -3.551 1.924 19.536 1.00 96.06 191 PHE A O 1
ATOM 1533 N N . SER A 1 192 ? -2.602 1.326 21.502 1.00 96.06 192 SER A N 1
ATOM 1534 C CA . SER A 1 192 ? -1.255 1.148 20.955 1.00 96.06 192 SER A CA 1
ATOM 1535 C C . SER A 1 192 ? -1.180 -0.070 20.033 1.00 96.06 192 SER A C 1
ATOM 1537 O O . SER A 1 192 ? -2.016 -0.975 20.116 1.00 96.06 192 SER A O 1
ATOM 1539 N N . LEU A 1 193 ? -0.158 -0.125 19.176 1.00 95.94 193 LEU A N 1
ATOM 1540 C CA . LEU A 1 193 ? 0.070 -1.280 18.303 1.00 95.94 193 LEU A CA 1
ATOM 1541 C C . LEU A 1 193 ? 0.214 -2.586 19.110 1.00 95.94 193 LEU A C 1
ATOM 1543 O O . LEU A 1 193 ? -0.383 -3.602 18.755 1.00 95.94 193 LEU A O 1
ATOM 1547 N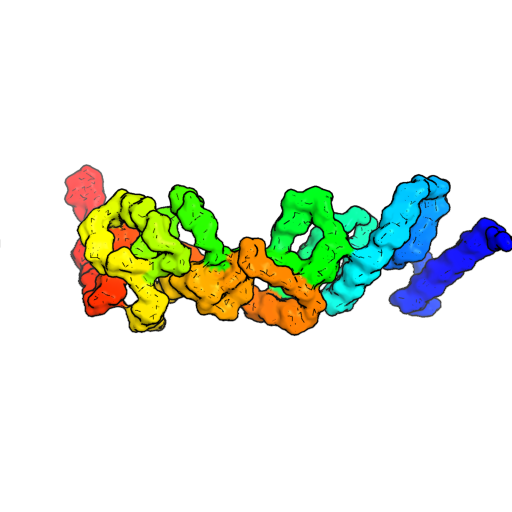 N . ASP A 1 194 ? 0.905 -2.535 20.253 1.00 96.81 194 ASP A N 1
ATOM 1548 C CA . ASP A 1 194 ? 1.042 -3.672 21.171 1.00 96.81 194 ASP A CA 1
ATOM 1549 C C . ASP A 1 194 ? -0.317 -4.128 21.735 1.00 96.81 194 ASP A C 1
ATOM 1551 O O . ASP A 1 194 ? -0.597 -5.329 21.767 1.00 96.81 194 ASP A O 1
ATOM 1555 N N . ASP A 1 195 ? -1.190 -3.190 22.133 1.00 96.44 195 ASP A N 1
ATOM 1556 C CA . ASP A 1 195 ? -2.543 -3.522 22.608 1.00 96.44 195 ASP A CA 1
ATOM 1557 C C . ASP A 1 195 ? -3.362 -4.208 21.504 1.00 96.44 195 ASP A C 1
ATOM 1559 O O . ASP A 1 195 ? -4.104 -5.156 21.767 1.00 96.44 195 ASP A O 1
ATOM 1563 N N . ILE A 1 196 ? -3.242 -3.731 20.261 1.00 96.38 196 ILE A N 1
ATOM 1564 C CA . ILE A 1 196 ? -3.976 -4.258 19.104 1.00 96.38 196 ILE A CA 1
ATOM 1565 C C . ILE A 1 196 ? -3.574 -5.706 18.836 1.00 96.38 196 ILE A C 1
ATOM 1567 O O . ILE A 1 196 ? -4.453 -6.568 18.757 1.00 96.38 196 ILE A O 1
ATOM 1571 N N . HIS A 1 197 ? -2.275 -5.999 18.774 1.00 97.06 197 HIS A N 1
ATOM 1572 C CA . HIS A 1 197 ? -1.798 -7.374 18.622 1.00 97.06 197 HIS A CA 1
ATOM 1573 C C . HIS A 1 197 ? -2.202 -8.256 19.804 1.00 97.06 197 HIS A C 1
ATOM 1575 O O . HIS A 1 197 ? -2.722 -9.351 19.597 1.00 97.06 197 HIS A O 1
ATOM 1581 N N . GLU A 1 198 ? -2.059 -7.781 21.049 1.00 96.62 198 GLU A N 1
ATOM 1582 C CA . GLU A 1 198 ? -2.425 -8.573 22.231 1.00 96.62 198 GLU A CA 1
ATOM 1583 C C . GLU A 1 198 ? -3.900 -9.011 22.203 1.00 96.62 198 GLU A C 1
ATOM 1585 O O . GLU A 1 198 ? -4.238 -10.113 22.648 1.00 96.62 198 GLU A O 1
ATOM 1590 N N . LYS A 1 199 ? -4.794 -8.147 21.707 1.00 96.06 199 LYS A N 1
ATOM 1591 C CA . LYS A 1 199 ? -6.244 -8.375 21.752 1.00 96.06 199 LYS A CA 1
ATOM 1592 C C . LYS A 1 199 ? -6.813 -9.017 20.497 1.00 96.06 199 LYS A C 1
ATOM 1594 O O . LYS A 1 199 ? -7.800 -9.747 20.610 1.00 96.06 199 LYS A O 1
ATOM 1599 N N . LEU A 1 200 ? -6.252 -8.730 19.325 1.00 96.12 200 LEU A N 1
ATOM 1600 C CA . LEU A 1 200 ? -6.852 -9.118 18.050 1.00 96.12 200 LEU A CA 1
ATOM 1601 C C . LEU A 1 200 ? -6.104 -10.246 17.335 1.00 96.12 200 LEU A C 1
ATOM 1603 O O . LEU A 1 200 ? -6.709 -10.860 16.448 1.00 96.12 200 LEU A O 1
ATOM 1607 N N . ASP A 1 201 ? -4.861 -10.573 17.707 1.00 94.62 201 ASP A N 1
ATOM 1608 C CA . ASP A 1 201 ? -4.121 -11.664 17.064 1.00 94.62 201 ASP A CA 1
ATOM 1609 C C . ASP A 1 201 ? -4.904 -12.989 17.133 1.00 94.62 201 ASP A C 1
ATOM 1611 O O . ASP A 1 201 ? -5.355 -13.442 18.190 1.00 94.62 201 ASP A O 1
ATOM 1615 N N . GLY A 1 202 ? -5.073 -13.633 15.975 1.00 92.62 202 GLY A N 1
ATOM 1616 C CA . GLY A 1 202 ? -5.809 -14.894 15.842 1.00 92.62 202 GLY A CA 1
ATOM 1617 C C . GLY A 1 202 ? -7.337 -14.774 15.939 1.00 92.62 202 GLY A C 1
ATOM 1618 O O . GLY A 1 202 ? -8.022 -15.799 16.019 1.00 92.62 202 GLY A O 1
ATOM 1619 N N . THR A 1 203 ? -7.883 -13.555 15.939 1.00 94.69 203 THR A N 1
ATOM 1620 C CA . THR A 1 203 ? -9.330 -13.305 15.829 1.00 94.69 203 THR A CA 1
ATOM 1621 C C . THR A 1 203 ? -9.766 -13.150 14.368 1.00 94.69 203 THR A C 1
ATOM 1623 O O . THR A 1 203 ? -8.951 -13.149 13.454 1.00 94.69 203 THR A O 1
ATOM 1626 N N . GLU A 1 204 ? -11.068 -12.990 14.115 1.00 94.75 204 GLU A N 1
ATOM 1627 C CA . GLU A 1 204 ? -11.573 -12.669 12.769 1.00 94.75 204 GLU A CA 1
ATOM 1628 C C . GLU A 1 204 ? -11.286 -11.217 12.332 1.00 94.75 204 GLU A C 1
ATOM 1630 O O . GLU A 1 204 ? -11.569 -10.847 11.195 1.00 94.75 204 GLU A O 1
ATOM 1635 N N . HIS A 1 205 ? -10.702 -10.399 13.214 1.00 96.12 205 HIS A N 1
ATOM 1636 C CA . HIS A 1 205 ? -10.428 -8.980 12.989 1.00 96.12 205 HIS A CA 1
ATOM 1637 C C . HIS A 1 205 ? -8.980 -8.705 12.549 1.00 96.12 205 HIS A C 1
ATOM 1639 O O . HIS A 1 205 ? -8.476 -7.605 12.756 1.00 96.12 205 HIS A O 1
ATOM 1645 N N . GLU A 1 206 ? -8.305 -9.660 11.898 1.00 95.81 206 GLU A N 1
ATOM 1646 C CA . GLU A 1 206 ? -6.925 -9.486 11.401 1.00 95.81 206 GLU A CA 1
ATOM 1647 C C . GLU A 1 206 ? -6.758 -8.271 10.473 1.00 95.81 206 GLU A C 1
ATOM 1649 O O . GLU A 1 206 ? -5.687 -7.677 10.420 1.00 95.81 206 GLU A O 1
ATOM 1654 N N . GLY A 1 207 ? -7.810 -7.852 9.761 1.00 97.31 207 GLY A N 1
ATOM 1655 C CA . GLY A 1 207 ? -7.763 -6.642 8.934 1.00 97.31 207 GLY A CA 1
ATOM 1656 C C . GLY A 1 207 ? -7.596 -5.344 9.727 1.00 97.31 207 GLY A C 1
ATOM 1657 O O . GLY A 1 207 ? -7.016 -4.392 9.215 1.00 97.31 207 GLY A O 1
ATOM 1658 N N . CYS A 1 208 ? -8.045 -5.313 10.984 1.00 97.44 208 CYS A N 1
ATOM 1659 C CA . CYS A 1 208 ? -7.794 -4.200 11.898 1.00 97.44 208 CYS A CA 1
ATOM 1660 C C . CYS A 1 208 ? -6.315 -4.142 12.308 1.00 97.44 208 CYS A C 1
ATOM 1662 O O . CYS A 1 208 ? -5.758 -3.057 12.423 1.00 97.44 208 CYS A O 1
ATOM 1664 N N . ILE A 1 209 ? -5.679 -5.302 12.473 1.00 97.75 209 ILE A N 1
ATOM 1665 C CA . ILE A 1 209 ? -4.248 -5.416 12.782 1.00 97.75 209 ILE A CA 1
ATOM 1666 C C . ILE A 1 209 ? -3.423 -4.975 11.576 1.00 97.75 209 ILE A C 1
ATOM 1668 O O . ILE A 1 209 ? -2.588 -4.093 11.706 1.00 97.75 209 ILE A O 1
ATOM 1672 N N . ALA A 1 210 ? -3.742 -5.500 10.387 1.00 97.94 210 ALA A N 1
ATOM 1673 C CA . ALA A 1 210 ? -3.088 -5.111 9.138 1.00 97.94 210 ALA A CA 1
ATOM 1674 C C . ALA A 1 210 ? -3.143 -3.593 8.906 1.00 97.94 210 ALA A C 1
ATOM 1676 O O . ALA A 1 210 ? -2.173 -3.009 8.438 1.00 97.94 210 ALA A O 1
ATOM 1677 N N . PHE A 1 211 ? -4.259 -2.955 9.269 1.00 97.38 211 PHE A N 1
ATOM 1678 C CA . PHE A 1 211 ? -4.388 -1.504 9.209 1.00 97.38 211 PHE A CA 1
ATOM 1679 C C . PHE A 1 211 ? -3.473 -0.776 10.193 1.00 97.38 211 PHE A C 1
ATOM 1681 O O . PHE A 1 211 ? -2.836 0.203 9.817 1.00 97.38 211 PHE A O 1
ATOM 1688 N N . ALA A 1 212 ? -3.411 -1.243 11.441 1.00 96.50 212 ALA A N 1
ATOM 1689 C CA . ALA A 1 212 ? -2.541 -0.661 12.453 1.00 96.50 212 ALA A CA 1
ATOM 1690 C C . ALA A 1 212 ? -1.062 -0.808 12.065 1.00 96.50 212 ALA A C 1
ATOM 1692 O O . ALA A 1 212 ? -0.333 0.180 12.086 1.00 96.50 212 ALA A O 1
ATOM 1693 N N . ASP A 1 213 ? -0.649 -2.001 11.629 1.00 97.38 213 ASP A N 1
ATOM 1694 C CA . ASP A 1 213 ? 0.701 -2.253 11.118 1.00 97.38 213 ASP A CA 1
ATOM 1695 C C . ASP A 1 213 ? 1.030 -1.341 9.936 1.00 97.38 213 ASP A C 1
ATOM 1697 O O . ASP A 1 213 ? 2.113 -0.773 9.881 1.00 97.38 213 ASP A O 1
ATOM 1701 N N . TRP A 1 214 ? 0.092 -1.161 9.007 1.00 96.44 214 TRP A N 1
ATOM 1702 C CA . TRP A 1 214 ? 0.281 -0.300 7.844 1.00 96.44 214 TRP A CA 1
ATOM 1703 C C . TRP A 1 214 ? 0.427 1.181 8.204 1.00 96.44 214 TRP A C 1
ATOM 1705 O O . TRP A 1 214 ? 1.342 1.838 7.710 1.00 96.44 214 TRP A O 1
ATOM 1715 N N . MET A 1 215 ? -0.405 1.700 9.113 1.00 93.81 215 MET A N 1
ATOM 1716 C CA . MET A 1 215 ? -0.250 3.068 9.624 1.00 93.81 215 MET A CA 1
ATOM 1717 C C . MET A 1 215 ? 1.125 3.288 10.259 1.00 93.81 215 MET A C 1
ATOM 1719 O O . MET A 1 215 ? 1.726 4.344 10.089 1.00 93.81 215 MET A O 1
ATOM 1723 N N . TRP A 1 216 ? 1.612 2.286 10.991 1.00 93.88 216 TRP A N 1
ATOM 1724 C CA . TRP A 1 216 ? 2.904 2.308 11.672 1.00 93.88 216 TRP A CA 1
ATOM 1725 C C . TRP A 1 216 ? 4.079 1.867 10.791 1.00 93.88 216 TRP A C 1
ATOM 1727 O O . TRP A 1 216 ? 5.191 1.749 11.306 1.00 93.88 216 TRP A O 1
ATOM 1737 N N . GLN A 1 217 ? 3.856 1.632 9.491 1.00 94.56 217 GLN A N 1
ATOM 1738 C CA . GLN A 1 217 ? 4.880 1.166 8.551 1.00 94.56 217 GLN A CA 1
ATOM 1739 C C . GLN A 1 217 ? 5.626 -0.093 9.058 1.00 94.56 217 GLN A C 1
ATOM 1741 O O . GLN A 1 217 ? 6.848 -0.211 8.957 1.00 94.56 217 GLN A O 1
ATOM 1746 N N . ASN A 1 218 ? 4.888 -1.031 9.662 1.00 95.88 218 ASN A N 1
ATOM 1747 C CA . ASN A 1 218 ? 5.392 -2.244 10.316 1.00 95.88 218 ASN A CA 1
ATOM 1748 C C . ASN A 1 218 ? 4.791 -3.538 9.726 1.00 95.88 218 ASN A C 1
ATOM 1750 O O . ASN A 1 218 ? 4.743 -4.587 10.368 1.00 95.88 218 ASN A O 1
ATOM 1754 N N . THR A 1 219 ? 4.331 -3.505 8.478 1.00 96.94 219 THR A N 1
ATOM 1755 C CA . THR A 1 219 ? 3.753 -4.680 7.811 1.00 96.94 219 THR A CA 1
ATOM 1756 C C . THR A 1 219 ? 4.806 -5.718 7.423 1.00 96.94 219 THR A C 1
ATOM 1758 O O . THR A 1 219 ? 4.473 -6.874 7.142 1.00 96.94 219 THR A O 1
ATOM 1761 N N . GLY A 1 220 ? 6.083 -5.332 7.393 1.00 95.44 220 GLY A N 1
ATOM 1762 C CA . GLY A 1 220 ? 7.181 -6.138 6.877 1.00 95.44 220 GLY A CA 1
ATOM 1763 C C . GLY A 1 220 ? 7.108 -6.319 5.362 1.00 95.44 220 GLY A C 1
ATOM 1764 O O . GLY A 1 220 ? 7.540 -7.366 4.877 1.00 95.44 220 GLY A O 1
ATOM 1765 N N . CYS A 1 221 ? 6.501 -5.360 4.658 1.00 96.12 221 CYS A N 1
ATOM 1766 C CA . CYS A 1 221 ? 6.467 -5.266 3.201 1.00 96.12 221 CYS A CA 1
ATOM 1767 C C . CYS A 1 221 ? 6.897 -3.854 2.819 1.00 96.12 221 CYS A C 1
ATOM 1769 O O . CYS A 1 221 ? 6.215 -2.890 3.164 1.00 96.12 221 CYS A O 1
ATOM 1771 N N . LEU A 1 222 ? 7.977 -3.720 2.053 1.00 94.19 222 LEU A N 1
ATOM 1772 C CA . LEU A 1 222 ? 8.530 -2.421 1.675 1.00 94.19 222 LEU A CA 1
ATOM 1773 C C . LEU A 1 222 ? 7.486 -1.530 0.996 1.00 94.19 222 LEU A C 1
ATOM 1775 O O . LEU A 1 222 ? 7.403 -0.339 1.264 1.00 94.19 222 LEU A O 1
ATOM 1779 N N . GLN A 1 223 ? 6.639 -2.133 0.162 1.00 94.44 223 GLN A N 1
ATOM 1780 C CA . GLN A 1 223 ? 5.587 -1.441 -0.585 1.00 94.44 223 GLN A CA 1
ATOM 1781 C C . GLN A 1 223 ? 4.489 -0.854 0.314 1.00 94.44 223 GLN A C 1
ATOM 1783 O O . GLN A 1 223 ? 3.812 0.074 -0.104 1.00 94.44 223 GLN A O 1
ATOM 1788 N N . LEU A 1 224 ? 4.284 -1.388 1.520 1.00 96.12 224 LEU A N 1
ATOM 1789 C CA . LEU A 1 224 ? 3.298 -0.896 2.492 1.00 96.12 224 LEU A CA 1
ATOM 1790 C C . LEU A 1 224 ? 3.944 -0.109 3.638 1.00 96.12 224 LEU A C 1
ATOM 1792 O O . LEU A 1 224 ? 3.251 0.630 4.325 1.00 96.12 224 LEU A O 1
ATOM 1796 N N . ASP A 1 225 ? 5.253 -0.241 3.827 1.00 95.12 225 ASP A N 1
ATOM 1797 C CA . ASP A 1 225 ? 5.993 0.413 4.909 1.00 95.12 225 ASP A CA 1
ATOM 1798 C C . ASP A 1 225 ? 6.732 1.675 4.438 1.00 95.12 225 ASP A C 1
ATOM 1800 O O . ASP A 1 225 ? 7.367 2.362 5.228 1.00 95.12 225 ASP A O 1
ATOM 1804 N N . ALA A 1 226 ? 6.659 2.002 3.148 1.00 92.94 226 ALA A N 1
ATOM 1805 C CA . ALA A 1 226 ? 7.286 3.182 2.572 1.00 92.94 226 ALA A CA 1
ATOM 1806 C C . ALA A 1 226 ? 6.272 4.057 1.827 1.00 92.94 226 ALA A C 1
ATOM 1808 O O . ALA A 1 226 ? 5.349 3.556 1.185 1.00 92.94 226 ALA A O 1
ATOM 1809 N N . ASN A 1 227 ? 6.483 5.373 1.870 1.00 90.31 227 ASN A N 1
ATOM 1810 C CA . ASN A 1 227 ? 5.703 6.372 1.137 1.00 90.31 227 ASN A CA 1
ATOM 1811 C C . ASN A 1 227 ? 6.622 7.265 0.286 1.00 90.31 227 ASN A C 1
ATOM 1813 O O . ASN A 1 227 ? 7.819 7.375 0.544 1.00 90.31 227 ASN A O 1
ATOM 1817 N N . TYR A 1 228 ? 6.066 7.955 -0.712 1.00 86.06 228 TYR A N 1
ATOM 1818 C CA . TYR A 1 228 ? 6.852 8.779 -1.642 1.00 86.06 228 TYR A CA 1
ATOM 1819 C C . TYR A 1 228 ? 7.543 10.003 -1.015 1.00 86.06 228 TYR A C 1
ATOM 1821 O O . TYR A 1 228 ? 8.421 10.585 -1.651 1.00 86.06 228 TYR A O 1
ATOM 1829 N N . HIS A 1 229 ? 7.169 10.408 0.202 1.00 82.81 229 HIS A N 1
ATOM 1830 C CA . HIS A 1 229 ? 7.781 11.548 0.889 1.00 82.81 229 HIS A CA 1
ATOM 1831 C C . HIS A 1 229 ? 9.070 11.159 1.620 1.00 82.81 229 HIS A C 1
ATOM 1833 O O . HIS A 1 229 ? 10.017 11.945 1.669 1.00 82.81 229 HIS A O 1
ATOM 1839 N N . GLU A 1 230 ? 9.105 9.954 2.185 1.00 79.56 230 GLU A N 1
ATOM 1840 C CA . GLU A 1 230 ? 10.183 9.478 3.058 1.00 79.56 230 GLU A CA 1
ATOM 1841 C C . GLU A 1 230 ? 11.090 8.451 2.375 1.00 79.56 230 GLU A C 1
ATOM 1843 O O . GLU A 1 230 ? 12.237 8.253 2.786 1.00 79.56 230 GLU A O 1
ATOM 1848 N N . TYR A 1 231 ? 10.600 7.807 1.316 1.00 81.31 231 TYR A N 1
ATOM 1849 C CA . TYR A 1 231 ? 11.310 6.736 0.645 1.00 81.31 231 TYR A CA 1
ATOM 1850 C C . TYR A 1 231 ? 12.404 7.240 -0.296 1.00 81.31 231 TYR A C 1
ATOM 1852 O O . TYR A 1 231 ? 12.160 7.995 -1.239 1.00 81.31 231 TYR A O 1
ATOM 1860 N N . GLY A 1 232 ? 13.628 6.760 -0.067 1.00 76.31 232 GLY A N 1
ATOM 1861 C CA . GLY A 1 232 ? 14.697 6.823 -1.057 1.00 76.31 232 GLY A CA 1
ATOM 1862 C C . GLY A 1 232 ? 14.489 5.734 -2.103 1.00 76.31 232 GLY A C 1
ATOM 1863 O O . GLY A 1 232 ? 14.182 4.600 -1.757 1.00 76.31 232 GLY A O 1
ATOM 1864 N N . ALA A 1 233 ? 14.641 6.074 -3.378 1.00 80.12 233 ALA A N 1
ATOM 1865 C CA . ALA A 1 233 ? 14.362 5.133 -4.450 1.00 80.12 233 ALA A CA 1
ATOM 1866 C C . ALA A 1 233 ? 15.361 3.962 -4.494 1.00 80.12 233 ALA A C 1
ATOM 1868 O O . ALA A 1 233 ? 16.544 4.130 -4.193 1.00 80.12 233 ALA A O 1
ATOM 1869 N N . GLU A 1 234 ? 14.886 2.784 -4.905 1.00 89.12 234 GLU A N 1
ATOM 1870 C CA . GLU A 1 234 ? 15.716 1.578 -5.009 1.00 89.12 234 GLU A CA 1
ATOM 1871 C C . GLU A 1 234 ? 16.463 1.514 -6.326 1.00 89.12 234 GLU A C 1
ATOM 1873 O O . GLU A 1 234 ? 15.923 1.833 -7.385 1.00 89.12 234 GLU A O 1
ATOM 1878 N N . GLU A 1 235 ? 17.677 0.984 -6.281 1.00 91.94 235 GLU A N 1
ATOM 1879 C CA . GLU A 1 235 ? 18.440 0.679 -7.482 1.00 91.94 235 GLU A CA 1
ATOM 1880 C C . GLU A 1 235 ? 18.010 -0.662 -8.087 1.00 91.94 235 GLU A C 1
ATOM 1882 O O . GLU A 1 235 ? 17.653 -1.623 -7.394 1.00 91.94 235 GLU A O 1
ATOM 1887 N N . TRP A 1 236 ? 18.118 -0.767 -9.411 1.00 95.12 236 TRP A N 1
ATOM 1888 C CA . TRP A 1 236 ? 17.874 -2.018 -10.116 1.00 95.12 236 TRP A CA 1
ATOM 1889 C C . TRP A 1 236 ? 18.853 -3.107 -9.686 1.00 95.12 236 TRP A C 1
ATOM 1891 O O . TRP A 1 236 ? 20.031 -3.104 -10.044 1.00 95.12 236 TRP A O 1
ATOM 1901 N N . SER A 1 237 ? 18.344 -4.112 -8.978 1.00 96.19 237 SER A N 1
ATOM 1902 C CA . SER A 1 237 ? 19.103 -5.311 -8.647 1.00 96.19 237 SER A CA 1
ATOM 1903 C C . SER A 1 237 ? 18.202 -6.536 -8.568 1.00 96.19 237 SER A C 1
ATOM 1905 O O . SER A 1 237 ? 17.031 -6.448 -8.200 1.00 96.19 237 SER A O 1
ATOM 1907 N N . ARG A 1 238 ? 18.777 -7.707 -8.865 1.00 96.44 238 ARG A N 1
ATOM 1908 C CA . ARG A 1 238 ? 18.074 -8.992 -8.765 1.00 96.44 238 ARG A CA 1
ATOM 1909 C C . ARG A 1 238 ? 17.483 -9.201 -7.370 1.00 96.44 238 ARG A C 1
ATOM 1911 O O . ARG A 1 238 ? 16.346 -9.622 -7.245 1.00 96.44 238 ARG A O 1
ATOM 1918 N N . GLN A 1 239 ? 18.262 -8.870 -6.341 1.00 96.56 239 GLN A N 1
ATOM 1919 C CA . GLN A 1 239 ? 17.872 -9.039 -4.945 1.00 96.56 239 GLN A CA 1
ATOM 1920 C C . GLN A 1 239 ? 16.633 -8.208 -4.599 1.00 96.56 239 GLN A C 1
ATOM 1922 O O . GLN A 1 239 ? 15.708 -8.741 -3.995 1.00 96.56 239 GLN A O 1
ATOM 1927 N N . VAL A 1 240 ? 16.607 -6.931 -4.992 1.00 95.69 240 VAL A N 1
ATOM 1928 C CA . VAL A 1 240 ? 15.461 -6.051 -4.726 1.00 95.69 240 VAL A CA 1
ATOM 1929 C C . VAL A 1 240 ? 14.244 -6.497 -5.536 1.00 95.69 240 VAL A C 1
ATOM 1931 O O . VAL A 1 240 ? 13.147 -6.585 -4.993 1.00 95.69 240 VAL A O 1
ATOM 1934 N N . VAL A 1 241 ? 14.431 -6.850 -6.814 1.00 97.12 241 VAL A N 1
ATOM 1935 C CA . VAL A 1 241 ? 13.331 -7.325 -7.668 1.00 97.12 241 VAL A CA 1
ATOM 1936 C C . VAL A 1 241 ? 12.713 -8.617 -7.135 1.00 97.12 241 VAL A C 1
ATOM 1938 O O . VAL A 1 241 ? 11.488 -8.725 -7.097 1.00 97.12 241 VAL A O 1
ATOM 1941 N N . ASP A 1 242 ? 13.532 -9.582 -6.715 1.00 97.19 242 ASP A N 1
ATOM 1942 C CA . ASP A 1 242 ? 13.053 -10.845 -6.152 1.00 97.19 242 ASP A CA 1
ATOM 1943 C C . ASP A 1 242 ? 12.298 -10.593 -4.832 1.00 97.19 242 ASP A C 1
ATOM 1945 O O . ASP A 1 242 ? 11.190 -11.095 -4.668 1.00 97.19 242 ASP A O 1
ATOM 1949 N N . MET A 1 243 ? 12.830 -9.740 -3.946 1.00 96.38 243 MET A N 1
ATOM 1950 C CA . MET A 1 243 ? 12.172 -9.347 -2.691 1.00 96.38 243 MET A CA 1
ATOM 1951 C C . MET A 1 243 ? 10.793 -8.713 -2.932 1.00 96.38 243 MET A C 1
ATOM 1953 O O . MET A 1 243 ? 9.798 -9.206 -2.410 1.00 96.38 243 MET A O 1
ATOM 1957 N N . LEU A 1 244 ? 10.701 -7.682 -3.779 1.00 96.31 244 LEU A N 1
ATOM 1958 C CA . LEU A 1 244 ? 9.428 -7.020 -4.107 1.00 96.31 244 LEU A CA 1
ATOM 1959 C C . LEU A 1 244 ? 8.428 -7.980 -4.774 1.00 96.31 244 LEU A C 1
ATOM 1961 O O . LEU A 1 244 ? 7.219 -7.907 -4.563 1.00 96.31 244 LEU A O 1
ATOM 1965 N N . THR A 1 245 ? 8.928 -8.918 -5.581 1.00 97.00 245 THR A N 1
ATOM 1966 C CA . THR A 1 245 ? 8.088 -9.944 -6.216 1.00 97.00 245 THR A CA 1
ATOM 1967 C C . THR A 1 245 ? 7.527 -10.933 -5.195 1.00 97.00 245 THR A C 1
ATOM 1969 O O . THR A 1 245 ? 6.372 -11.346 -5.313 1.00 97.00 245 THR A O 1
ATOM 1972 N N . GLU A 1 246 ? 8.323 -11.325 -4.199 1.00 96.12 246 GLU A N 1
ATOM 1973 C CA . GLU A 1 246 ? 7.883 -12.195 -3.106 1.00 96.12 246 GLU A CA 1
ATOM 1974 C C . GLU A 1 246 ? 6.855 -11.495 -2.202 1.00 96.12 246 GLU A C 1
ATOM 1976 O O . GLU A 1 246 ? 5.872 -12.122 -1.795 1.00 96.12 246 GLU A O 1
ATOM 1981 N N . GLU A 1 247 ? 7.037 -10.197 -1.944 1.00 95.69 247 GLU A N 1
ATOM 1982 C CA . GLU A 1 247 ? 6.139 -9.384 -1.115 1.00 95.69 247 GLU A CA 1
ATOM 1983 C C . GLU A 1 247 ? 4.763 -9.160 -1.744 1.00 95.69 247 GLU A C 1
ATOM 1985 O O . GLU A 1 247 ? 3.772 -9.099 -1.015 1.00 95.69 247 GLU A O 1
ATOM 1990 N N . ARG A 1 248 ? 4.664 -9.113 -3.078 1.00 94.31 248 ARG A N 1
ATOM 1991 C CA . ARG A 1 248 ? 3.422 -8.806 -3.807 1.00 94.31 248 ARG A CA 1
ATOM 1992 C C . ARG A 1 248 ? 2.178 -9.518 -3.266 1.00 94.31 248 ARG A C 1
ATOM 1994 O O . ARG A 1 248 ? 1.153 -8.888 -3.036 1.00 94.31 248 ARG A O 1
ATOM 2001 N N . TRP A 1 249 ? 2.248 -10.832 -3.055 1.00 93.69 249 TRP A N 1
ATOM 2002 C CA . TRP A 1 249 ? 1.088 -11.604 -2.588 1.00 93.69 249 TRP A CA 1
ATOM 2003 C C . TRP A 1 249 ? 0.676 -11.236 -1.164 1.00 93.69 249 TRP A C 1
ATOM 2005 O O . TRP A 1 249 ? -0.500 -11.317 -0.815 1.00 93.69 249 TRP A O 1
ATOM 2015 N N . ARG A 1 250 ? 1.653 -10.857 -0.336 1.00 96.19 250 ARG A N 1
ATOM 2016 C CA . ARG A 1 250 ? 1.421 -10.400 1.031 1.00 96.19 250 ARG A CA 1
ATOM 2017 C C . ARG A 1 250 ? 0.823 -8.998 1.034 1.00 96.19 250 ARG A C 1
ATOM 2019 O O . ARG A 1 250 ? -0.086 -8.758 1.820 1.00 96.19 250 ARG A O 1
ATOM 2026 N N . VAL A 1 251 ? 1.269 -8.121 0.135 1.00 96.62 251 VAL A N 1
ATOM 2027 C CA . VAL A 1 251 ? 0.665 -6.797 -0.072 1.00 96.62 251 VAL A CA 1
ATOM 2028 C C . VAL A 1 251 ? -0.808 -6.939 -0.458 1.00 96.62 251 VAL A C 1
ATOM 2030 O O . VAL A 1 251 ? -1.664 -6.373 0.220 1.00 96.62 251 VAL A O 1
ATOM 2033 N N . ASP A 1 252 ? -1.114 -7.773 -1.458 1.00 95.38 252 ASP A N 1
ATOM 2034 C CA . ASP A 1 252 ? -2.491 -8.039 -1.898 1.00 95.38 252 ASP A CA 1
ATOM 2035 C C . ASP A 1 252 ? -3.364 -8.609 -0.757 1.00 95.38 252 ASP A C 1
ATOM 2037 O O . ASP A 1 252 ? -4.512 -8.192 -0.573 1.00 95.38 252 ASP A O 1
ATOM 2041 N N . ASP A 1 253 ? -2.835 -9.554 0.033 1.00 96.88 253 ASP A N 1
ATOM 2042 C CA . ASP A 1 253 ? -3.540 -10.140 1.186 1.00 96.88 253 ASP A CA 1
ATOM 2043 C C . ASP A 1 253 ? -3.828 -9.096 2.274 1.00 96.88 253 ASP A C 1
ATOM 2045 O O . ASP A 1 253 ? -4.965 -8.987 2.741 1.00 96.88 253 ASP A O 1
ATOM 2049 N N . LEU A 1 254 ? -2.827 -8.297 2.656 1.00 97.75 254 LEU A N 1
ATOM 2050 C CA . LEU A 1 254 ? -2.964 -7.262 3.681 1.00 97.75 254 LEU A CA 1
ATOM 2051 C C . LEU A 1 254 ? -3.960 -6.183 3.251 1.00 97.75 254 LEU A C 1
ATOM 2053 O O . LEU A 1 254 ? -4.870 -5.858 4.015 1.00 97.75 254 LEU A O 1
ATOM 2057 N N . GLN A 1 255 ? -3.863 -5.690 2.015 1.00 96.81 255 GLN A N 1
ATOM 2058 C CA . GLN A 1 255 ? -4.832 -4.739 1.465 1.00 96.81 255 GLN A CA 1
ATOM 2059 C C . GLN A 1 255 ? -6.245 -5.331 1.407 1.00 96.81 255 GLN A C 1
ATOM 2061 O O . GLN A 1 255 ? -7.219 -4.661 1.758 1.00 96.81 255 GLN A O 1
ATOM 2066 N N . GLY A 1 256 ? -6.377 -6.607 1.033 1.00 97.56 256 GLY A N 1
ATOM 2067 C CA . GLY A 1 256 ? -7.653 -7.318 1.042 1.00 97.56 256 GLY A CA 1
ATOM 2068 C C . GLY A 1 256 ? -8.268 -7.430 2.440 1.00 97.56 256 GLY A C 1
ATOM 2069 O O . GLY A 1 256 ? -9.467 -7.189 2.607 1.00 97.56 256 GLY A O 1
ATOM 2070 N N . LYS A 1 257 ? -7.461 -7.757 3.454 1.00 97.56 257 LYS A N 1
ATOM 2071 C CA . LYS A 1 257 ? -7.885 -7.823 4.862 1.00 97.56 257 LYS A CA 1
ATOM 2072 C C . LYS A 1 257 ? -8.307 -6.457 5.391 1.00 97.56 257 LYS A C 1
ATOM 2074 O O . LYS A 1 257 ? -9.381 -6.340 5.980 1.00 97.56 257 LYS A O 1
ATOM 2079 N N . MET A 1 258 ? -7.505 -5.428 5.131 1.00 97.50 258 MET A N 1
ATOM 2080 C CA . MET A 1 258 ? -7.827 -4.042 5.460 1.00 97.50 258 MET A CA 1
ATOM 2081 C C . MET A 1 258 ? -9.169 -3.625 4.842 1.00 97.50 258 MET A C 1
ATOM 2083 O O . MET A 1 258 ? -10.074 -3.184 5.551 1.00 97.50 258 MET A O 1
ATOM 2087 N N . LEU A 1 259 ? -9.360 -3.882 3.541 1.00 96.81 259 LEU A N 1
ATOM 2088 C CA . LEU A 1 259 ? -10.607 -3.586 2.835 1.00 96.81 259 LEU A CA 1
ATOM 2089 C C . LEU A 1 259 ? -11.826 -4.256 3.484 1.00 96.81 259 LEU A C 1
ATOM 2091 O O . LEU A 1 259 ? -12.873 -3.623 3.640 1.00 96.81 259 LEU A O 1
ATOM 2095 N N . GLN A 1 260 ? -11.697 -5.527 3.863 1.00 97.44 260 GLN A N 1
ATOM 2096 C CA . GLN A 1 260 ? -12.762 -6.262 4.545 1.00 97.44 260 GLN A CA 1
ATOM 2097 C C . GLN A 1 260 ? -13.086 -5.656 5.914 1.00 97.44 260 GLN A C 1
ATOM 2099 O O . GLN A 1 260 ? -14.265 -5.557 6.257 1.00 97.44 260 GLN A O 1
ATOM 2104 N N . ALA A 1 261 ? -12.079 -5.204 6.667 1.00 97.62 261 ALA A N 1
ATOM 2105 C CA . ALA A 1 261 ? -12.284 -4.555 7.958 1.00 97.62 261 ALA A CA 1
ATOM 2106 C C . ALA A 1 261 ? -13.086 -3.251 7.824 1.00 97.62 261 ALA A C 1
ATOM 2108 O O . ALA A 1 261 ? -14.075 -3.074 8.540 1.00 97.62 261 ALA A O 1
ATOM 2109 N N . TYR A 1 262 ? -12.738 -2.377 6.868 1.00 94.88 262 TYR A N 1
ATOM 2110 C CA . TYR A 1 262 ? -13.492 -1.134 6.649 1.00 94.88 262 TYR A CA 1
ATOM 2111 C C . TYR A 1 262 ? -14.935 -1.421 6.224 1.00 94.88 262 TYR A C 1
ATOM 2113 O O . TYR A 1 262 ? -15.871 -0.836 6.762 1.00 94.88 262 TYR A O 1
ATOM 2121 N N . GLN A 1 263 ? -15.133 -2.356 5.287 1.00 97.00 263 GLN A N 1
ATOM 2122 C CA . GLN A 1 263 ? -16.468 -2.725 4.806 1.00 97.00 263 GLN A CA 1
ATOM 2123 C C . GLN A 1 263 ? -17.330 -3.333 5.911 1.00 97.00 263 GLN A C 1
ATOM 2125 O O . GLN A 1 263 ? -18.531 -3.068 5.983 1.00 97.00 263 GLN A O 1
ATOM 2130 N N . TRP A 1 264 ? -16.727 -4.151 6.775 1.00 97.94 264 TRP A N 1
ATOM 2131 C CA . TRP A 1 264 ? -17.411 -4.695 7.934 1.00 97.94 264 TRP A CA 1
ATOM 2132 C C . TRP A 1 264 ? -17.838 -3.571 8.878 1.00 97.94 264 TRP A C 1
ATOM 2134 O O . TRP A 1 264 ? -19.017 -3.508 9.215 1.00 97.94 264 TRP A O 1
ATOM 2144 N N . LEU A 1 265 ? -16.952 -2.636 9.235 1.00 97.94 265 LEU A N 1
ATOM 2145 C CA . LEU A 1 265 ? -17.314 -1.481 10.064 1.00 97.94 265 LEU A CA 1
ATOM 2146 C C . LEU A 1 265 ? -18.457 -0.659 9.452 1.00 97.94 265 LEU A C 1
ATOM 2148 O O . LEU A 1 265 ? -19.440 -0.379 10.134 1.00 97.94 265 LEU A O 1
ATOM 2152 N N . GLU A 1 266 ? -18.389 -0.355 8.158 1.00 97.56 266 GLU A N 1
ATOM 2153 C CA . GLU A 1 266 ? -19.401 0.433 7.440 1.00 97.56 266 GLU A CA 1
ATOM 2154 C C . GLU A 1 266 ? -20.783 -0.231 7.379 1.00 97.56 266 GLU A C 1
ATOM 2156 O O . GLU A 1 266 ? -21.800 0.459 7.301 1.00 97.56 266 GLU A O 1
ATOM 2161 N N . ALA A 1 267 ? -20.854 -1.564 7.422 1.00 97.94 267 ALA A N 1
ATOM 2162 C CA . ALA A 1 267 ? -22.123 -2.277 7.306 1.00 97.94 267 ALA A CA 1
ATOM 2163 C C . ALA A 1 267 ? -23.085 -1.975 8.472 1.00 97.94 267 ALA A C 1
ATOM 2165 O O . ALA A 1 267 ? -24.305 -1.994 8.293 1.00 97.94 267 ALA A O 1
ATOM 216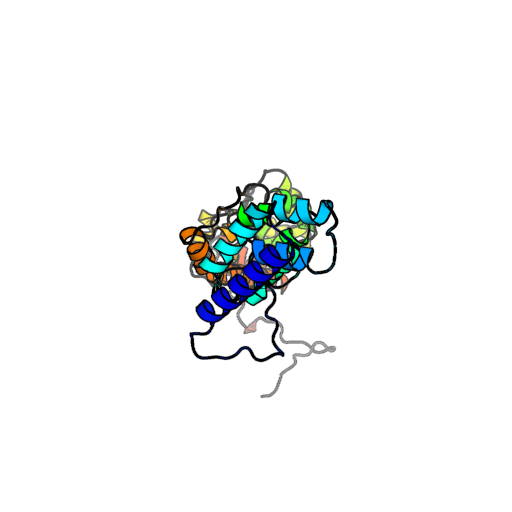6 N N . ASN A 1 268 ? -22.548 -1.716 9.669 1.00 97.62 268 ASN A N 1
ATOM 2167 C CA . ASN A 1 268 ? -23.309 -1.268 10.833 1.00 97.62 268 ASN A CA 1
ATOM 2168 C C . ASN A 1 268 ? -22.373 -0.558 11.829 1.00 97.62 268 ASN A C 1
ATOM 2170 O O . ASN A 1 268 ? -21.959 -1.181 12.816 1.00 97.62 268 ASN A O 1
ATOM 2174 N N . PRO A 1 269 ? -22.044 0.727 11.593 1.00 97.31 269 PRO A N 1
ATOM 2175 C CA . PRO A 1 269 ? -20.955 1.399 12.295 1.00 97.31 269 PRO A CA 1
ATOM 2176 C C . PRO A 1 269 ? -21.076 1.353 13.820 1.00 97.31 269 PRO A C 1
ATOM 2178 O O . PRO A 1 269 ? -20.148 0.857 14.457 1.00 97.31 269 PRO A O 1
ATOM 2181 N N . PRO A 1 270 ? -22.208 1.732 14.452 1.00 97.69 270 PRO A N 1
ATOM 2182 C CA . PRO A 1 270 ? -22.295 1.719 15.913 1.00 97.69 270 PRO A CA 1
ATOM 2183 C C . PRO A 1 270 ? -22.162 0.314 16.514 1.00 97.69 270 PRO A C 1
ATOM 2185 O O . PRO A 1 270 ? -21.585 0.148 17.586 1.00 97.69 270 PRO A O 1
ATOM 2188 N N . HIS A 1 271 ? -22.701 -0.708 15.844 1.00 97.12 271 HIS A N 1
ATOM 2189 C CA . HIS A 1 271 ? -22.670 -2.079 16.347 1.00 97.12 271 HIS A CA 1
ATOM 2190 C C . HIS A 1 271 ? -21.284 -2.709 16.208 1.00 97.12 271 HIS A C 1
ATOM 2192 O O . HIS A 1 271 ? -20.745 -3.226 17.184 1.00 97.12 271 HIS A O 1
ATOM 2198 N N . ASN A 1 272 ? -20.702 -2.646 15.012 1.00 97.56 272 ASN A N 1
ATOM 2199 C CA . ASN A 1 272 ? -19.427 -3.294 14.715 1.00 97.56 272 ASN A CA 1
ATOM 2200 C C . ASN A 1 272 ? -18.272 -2.578 15.420 1.00 97.56 272 ASN A C 1
ATOM 2202 O O . ASN A 1 272 ? -17.390 -3.225 15.980 1.00 97.56 272 ASN A O 1
ATOM 2206 N N . PHE A 1 273 ? -18.338 -1.248 15.519 1.00 97.81 273 PHE A N 1
ATOM 2207 C CA . PHE A 1 273 ? -17.377 -0.488 16.310 1.00 97.81 273 PHE A CA 1
ATOM 2208 C C . PHE A 1 273 ? -17.454 -0.829 17.805 1.00 97.81 273 PHE A C 1
ATOM 2210 O O . PHE A 1 273 ? -16.420 -0.989 18.450 1.00 97.81 273 PHE A O 1
ATOM 2217 N N . LYS A 1 274 ? -18.663 -1.025 18.360 1.00 97.19 274 LYS A N 1
ATOM 2218 C CA . LYS A 1 274 ? -18.826 -1.512 19.740 1.00 97.19 274 LYS A CA 1
ATOM 2219 C C . LYS A 1 274 ? -18.178 -2.888 19.934 1.00 97.19 274 LYS A C 1
ATOM 2221 O O . LYS A 1 274 ? -17.510 -3.076 20.940 1.00 97.19 274 LYS A O 1
ATOM 2226 N N . ILE A 1 275 ? -18.332 -3.820 18.988 1.00 96.19 275 ILE A N 1
ATOM 2227 C CA . ILE A 1 275 ? -17.696 -5.149 19.073 1.00 96.19 275 ILE A CA 1
ATOM 2228 C C . ILE A 1 275 ? -16.172 -5.020 19.184 1.00 96.19 275 ILE A C 1
ATOM 2230 O O . ILE A 1 275 ? -15.582 -5.651 20.060 1.00 96.19 275 ILE A O 1
ATOM 2234 N N . LEU A 1 276 ? -15.540 -4.179 18.354 1.00 96.19 276 LEU A N 1
ATOM 2235 C CA . LEU A 1 276 ? -14.098 -3.927 18.468 1.00 96.19 276 LEU A CA 1
ATOM 2236 C C . LEU A 1 276 ? -13.735 -3.319 19.822 1.00 96.19 276 LEU A C 1
ATOM 2238 O O . LEU A 1 276 ? -12.791 -3.775 20.457 1.00 96.19 276 LEU A O 1
ATOM 2242 N N . LEU A 1 277 ? -14.486 -2.321 20.291 1.00 96.69 277 LEU A N 1
ATOM 2243 C CA . LEU A 1 277 ? -14.231 -1.696 21.590 1.00 96.69 277 LEU A CA 1
ATOM 2244 C C . LEU A 1 277 ? -14.361 -2.684 22.750 1.00 96.69 277 LEU A C 1
ATOM 2246 O O . LEU A 1 277 ? -13.544 -2.638 23.669 1.00 96.69 277 LEU A O 1
ATOM 2250 N N . ASP A 1 278 ? -15.363 -3.561 22.720 1.00 95.44 278 ASP A N 1
ATOM 2251 C CA . ASP A 1 278 ? -15.555 -4.593 23.738 1.00 95.44 278 ASP A CA 1
ATOM 2252 C C . ASP A 1 278 ? -14.337 -5.534 23.756 1.00 95.44 278 ASP A C 1
ATOM 2254 O O . ASP A 1 278 ? -13.748 -5.743 24.819 1.00 95.44 278 ASP A O 1
ATOM 2258 N N . LEU A 1 279 ? -13.884 -6.002 22.584 1.00 94.50 279 LEU A N 1
ATOM 2259 C CA . LEU A 1 279 ? -12.683 -6.836 22.441 1.00 94.50 279 LEU A CA 1
ATOM 2260 C C . LEU A 1 279 ? -11.416 -6.142 22.958 1.00 94.50 279 LEU A C 1
ATOM 2262 O O . LEU A 1 279 ? -10.699 -6.709 23.785 1.00 94.50 279 LEU A O 1
ATOM 2266 N N . MET A 1 280 ? -11.169 -4.904 22.526 1.00 95.38 280 MET A N 1
ATOM 2267 C CA . MET A 1 280 ? -9.987 -4.129 22.918 1.00 95.38 280 MET A CA 1
ATOM 2268 C C . MET A 1 280 ? -9.946 -3.862 24.427 1.00 95.38 280 MET A C 1
ATOM 2270 O O . MET A 1 280 ? -8.894 -3.947 25.058 1.00 95.38 280 MET A O 1
ATOM 2274 N N . ASN A 1 281 ? -11.105 -3.627 25.044 1.00 93.25 281 ASN A N 1
ATOM 2275 C CA . ASN A 1 281 ? -11.224 -3.442 26.490 1.00 93.25 281 ASN A CA 1
ATOM 2276 C C . ASN A 1 281 ? -11.267 -4.766 27.282 1.00 93.25 281 ASN A C 1
ATOM 2278 O O . ASN A 1 281 ? -11.450 -4.745 28.501 1.00 93.25 281 ASN A O 1
ATOM 2282 N N . GLY A 1 282 ? -11.121 -5.924 26.627 1.00 88.31 282 GLY A N 1
ATOM 2283 C CA . GLY A 1 282 ? -11.163 -7.241 27.272 1.00 88.31 282 GLY A CA 1
ATOM 2284 C C . GLY A 1 282 ? -12.540 -7.619 27.831 1.00 88.31 282 GLY A C 1
ATOM 2285 O O . GLY A 1 282 ? -12.638 -8.445 28.740 1.00 88.31 282 GLY A O 1
ATOM 2286 N N . THR A 1 283 ? -13.602 -7.002 27.319 1.00 84.06 283 THR A N 1
ATOM 2287 C CA . THR A 1 283 ? -14.989 -7.347 27.632 1.00 84.06 283 THR A CA 1
ATOM 2288 C C . THR A 1 283 ? -15.454 -8.411 26.642 1.00 84.06 283 THR A C 1
ATOM 2290 O O . THR A 1 283 ? -15.230 -8.282 25.442 1.00 84.06 283 THR A O 1
ATOM 2293 N N . GLU A 1 284 ? -16.093 -9.488 27.114 1.00 70.69 284 GLU A N 1
ATOM 2294 C CA . GLU A 1 284 ? -16.677 -10.456 26.178 1.00 70.69 284 GLU A CA 1
ATOM 2295 C C . GLU A 1 284 ? -17.736 -9.741 25.326 1.00 70.69 284 GLU A C 1
ATOM 2297 O O . GLU A 1 284 ? -18.685 -9.194 25.902 1.00 70.69 284 GLU A O 1
ATOM 2302 N N . PRO A 1 285 ? -17.608 -9.739 23.983 1.00 68.12 285 PRO A N 1
ATOM 2303 C CA . PRO A 1 285 ? -18.584 -9.087 23.131 1.00 68.12 285 PRO A CA 1
ATOM 2304 C C . PRO A 1 285 ? -19.941 -9.722 23.398 1.00 68.12 285 PRO A C 1
ATOM 2306 O O . PRO A 1 285 ? -20.085 -10.951 23.431 1.00 68.12 285 PRO A O 1
ATOM 2309 N N . GLU A 1 286 ? -20.931 -8.871 23.644 1.00 61.50 286 GLU A N 1
ATOM 2310 C CA . GLU A 1 286 ? -22.277 -9.291 23.998 1.00 61.50 286 GLU A CA 1
ATOM 2311 C C . GLU A 1 286 ? -22.812 -10.184 22.870 1.00 61.50 286 GLU A C 1
ATOM 2313 O O . GLU A 1 286 ? -23.177 -9.711 21.792 1.00 61.50 286 GLU A O 1
ATOM 2318 N N . LYS A 1 287 ? -22.803 -11.508 23.081 1.00 56.00 287 LYS A N 1
ATOM 2319 C CA . LYS A 1 287 ? -23.346 -12.471 22.120 1.00 56.00 287 LYS A CA 1
ATOM 2320 C C . LYS A 1 287 ? -24.850 -12.265 22.080 1.00 56.00 287 LYS A C 1
ATOM 2322 O O . LYS A 1 287 ? -25.585 -12.900 22.835 1.00 56.00 287 LYS A O 1
ATOM 2327 N N . ILE A 1 288 ? -25.311 -11.380 21.201 1.00 51.28 288 ILE A N 1
ATOM 2328 C CA . ILE A 1 288 ? -26.732 -11.241 20.906 1.00 51.28 288 ILE A CA 1
ATOM 2329 C C . ILE A 1 288 ? -27.169 -12.604 20.375 1.00 51.28 288 ILE A C 1
ATOM 2331 O O . ILE A 1 288 ? -26.789 -13.023 19.277 1.00 51.28 288 ILE A O 1
ATOM 2335 N N . ALA A 1 289 ? -27.911 -13.349 21.195 1.00 48.22 289 ALA A N 1
ATOM 2336 C CA . ALA A 1 289 ? -28.493 -14.609 20.773 1.00 48.22 289 ALA A CA 1
ATOM 2337 C C . ALA A 1 289 ? -29.262 -14.345 19.474 1.00 48.22 289 ALA A C 1
ATOM 2339 O O . ALA A 1 289 ? -30.007 -13.370 19.394 1.00 48.22 289 ALA A O 1
ATOM 2340 N N . LYS A 1 290 ? -29.112 -15.206 18.458 1.00 52.78 290 LYS A N 1
ATOM 2341 C CA . LYS A 1 290 ? -29.827 -15.071 17.169 1.00 52.78 290 LYS A CA 1
ATOM 2342 C C . LYS A 1 290 ? -31.349 -14.895 17.335 1.00 52.78 290 LYS A C 1
ATOM 2344 O O . LYS A 1 290 ? -32.011 -14.399 16.434 1.00 52.78 290 LYS A O 1
ATOM 2349 N N . GLU A 1 291 ? -31.879 -15.267 18.496 1.00 53.12 291 GLU A N 1
ATOM 2350 C CA . GLU A 1 291 ? -33.267 -15.115 18.937 1.00 53.12 291 GLU A CA 1
ATOM 2351 C C . GLU A 1 291 ? -33.684 -13.664 19.265 1.00 53.12 291 GLU A C 1
ATOM 2353 O O . GLU A 1 291 ? -34.877 -13.388 19.358 1.00 53.12 291 GLU A O 1
ATOM 2358 N N . GLN A 1 292 ? -32.736 -12.732 19.427 1.00 49.91 292 GLN A N 1
ATOM 2359 C CA . GLN A 1 292 ? -32.980 -11.310 19.712 1.00 49.91 292 GLN A CA 1
ATOM 2360 C C . GLN A 1 292 ? -32.821 -10.395 18.489 1.00 49.91 292 GLN A C 1
ATOM 2362 O O . GLN A 1 292 ? -32.994 -9.182 18.610 1.00 49.91 292 GLN A O 1
ATOM 2367 N N . ILE A 1 293 ? -32.540 -10.950 17.305 1.00 50.31 293 ILE A N 1
ATOM 2368 C CA . ILE A 1 293 ? -32.675 -10.195 16.056 1.00 50.31 293 ILE A CA 1
ATOM 2369 C C . ILE A 1 293 ? -34.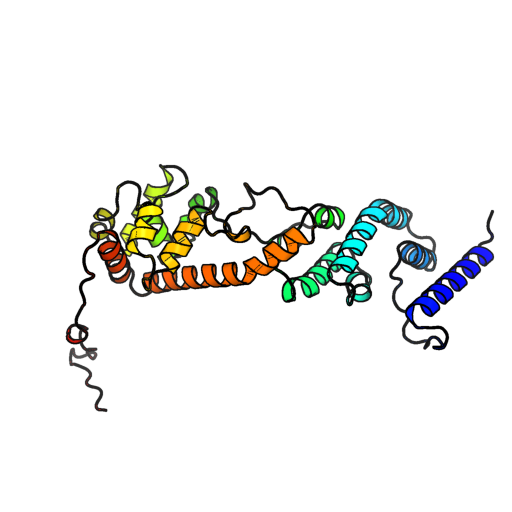178 -9.923 15.892 1.00 50.31 293 ILE A C 1
ATOM 2371 O O . ILE A 1 293 ? -34.938 -10.892 15.803 1.00 50.31 293 ILE A O 1
ATOM 2375 N N . PRO A 1 294 ? -34.645 -8.657 15.890 1.00 54.09 294 PRO A N 1
ATOM 2376 C CA . PRO A 1 294 ? -36.055 -8.370 15.691 1.00 54.09 294 PRO A CA 1
ATOM 2377 C C . PRO A 1 294 ? -36.485 -9.012 14.377 1.00 54.09 294 PRO A C 1
ATOM 2379 O O . PRO A 1 294 ? -35.933 -8.721 13.314 1.00 54.09 294 PRO A O 1
ATOM 2382 N N . LEU A 1 295 ? -37.430 -9.947 14.481 1.00 62.22 295 LEU A N 1
ATOM 2383 C CA . LEU A 1 295 ? -37.981 -10.634 13.325 1.00 62.22 295 LEU A CA 1
ATOM 2384 C C . LEU A 1 295 ? -38.427 -9.576 12.311 1.00 62.22 295 LEU A C 1
ATOM 2386 O O . LEU A 1 295 ? -39.050 -8.594 12.726 1.00 62.22 295 LEU A O 1
ATOM 2390 N N . PRO A 1 296 ? -38.110 -9.739 11.016 1.00 61.28 296 PRO A N 1
ATOM 2391 C CA . PRO A 1 296 ? -38.494 -8.760 10.015 1.00 61.28 296 PRO A CA 1
ATOM 2392 C C . PRO A 1 296 ? -40.006 -8.559 10.099 1.00 61.28 296 PRO A C 1
ATOM 2394 O O . PRO A 1 296 ? -40.773 -9.513 9.961 1.00 61.28 296 PRO A O 1
ATOM 2397 N N . LEU A 1 297 ? -40.407 -7.330 10.417 1.00 66.00 297 LEU A N 1
ATOM 2398 C CA . LEU A 1 297 ? -41.804 -6.944 10.502 1.00 66.00 297 LEU A CA 1
ATOM 2399 C C . LEU A 1 297 ? -42.265 -6.484 9.119 1.00 66.00 297 LEU A C 1
ATOM 2401 O O . LEU A 1 297 ? -41.525 -5.806 8.402 1.00 66.00 297 LEU A O 1
ATOM 2405 N N . ASP A 1 298 ? -43.478 -6.850 8.729 1.00 75.56 298 ASP A N 1
ATOM 2406 C CA . ASP A 1 298 ? -44.120 -6.268 7.559 1.00 75.56 298 ASP A CA 1
ATOM 2407 C C . ASP A 1 298 ? -44.523 -4.800 7.811 1.00 75.56 298 ASP A C 1
ATOM 2409 O O . ASP A 1 298 ? -44.309 -4.224 8.882 1.00 75.56 298 ASP A O 1
ATOM 2413 N N . LYS A 1 299 ? -45.129 -4.166 6.801 1.00 74.38 299 LYS A N 1
ATOM 2414 C CA . LYS A 1 299 ? -45.601 -2.773 6.889 1.00 74.38 299 LYS A CA 1
ATOM 2415 C C . LYS A 1 299 ? -46.705 -2.568 7.936 1.00 74.38 299 LYS A C 1
ATOM 2417 O O . LYS A 1 299 ? -47.042 -1.426 8.238 1.00 74.38 299 LYS A O 1
ATOM 2422 N N . GLU A 1 300 ? -47.263 -3.650 8.464 1.00 72.25 300 GLU A N 1
ATOM 2423 C CA . GLU A 1 300 ? -48.337 -3.686 9.452 1.00 72.25 300 GLU A CA 1
ATOM 2424 C C . GLU A 1 300 ? -47.814 -4.077 10.847 1.00 72.25 300 GLU A C 1
ATOM 2426 O O . GLU A 1 300 ? -48.589 -4.128 11.804 1.00 72.25 300 GLU A O 1
ATOM 2431 N N . GLY A 1 301 ? -46.499 -4.287 10.993 1.00 69.75 301 GLY A N 1
ATOM 2432 C CA . GLY A 1 301 ? -45.856 -4.627 12.257 1.00 69.75 301 GLY A CA 1
ATOM 2433 C C . GLY A 1 301 ? -45.956 -6.107 12.636 1.00 69.75 301 GLY A C 1
ATOM 2434 O O . GLY A 1 301 ? -45.770 -6.431 13.809 1.00 69.75 301 GLY A O 1
ATOM 2435 N N . GLN A 1 302 ? -46.260 -7.007 11.695 1.00 75.38 302 GLN A N 1
ATOM 2436 C CA . GLN A 1 302 ? -46.335 -8.449 11.943 1.00 75.38 302 GLN A CA 1
ATOM 2437 C C . GLN A 1 302 ? -45.056 -9.175 11.527 1.00 75.38 302 GLN A C 1
ATOM 2439 O O . GLN A 1 302 ? -44.420 -8.846 10.532 1.00 75.38 302 GLN A O 1
ATOM 2444 N N . VAL A 1 303 ? -44.697 -10.203 12.294 1.00 74.44 303 VAL A N 1
ATOM 2445 C CA . VAL A 1 303 ? -43.537 -11.070 12.057 1.00 74.44 303 VAL A CA 1
ATOM 2446 C C . VAL A 1 303 ? -43.673 -11.812 10.723 1.00 74.44 303 VAL A C 1
ATOM 2448 O O . VAL A 1 303 ? -44.570 -12.640 10.558 1.00 74.44 303 VAL A O 1
ATOM 2451 N N . ILE A 1 304 ? -42.729 -11.597 9.804 1.00 76.75 304 ILE A N 1
ATOM 2452 C CA . ILE A 1 304 ? -42.627 -12.357 8.555 1.00 76.75 304 ILE A CA 1
ATOM 2453 C C . ILE A 1 304 ? -42.053 -13.744 8.877 1.00 76.75 304 ILE A C 1
ATOM 2455 O O . ILE A 1 304 ? -40.842 -13.933 8.995 1.00 76.75 304 ILE A O 1
ATOM 2459 N N . THR A 1 305 ? -42.928 -14.737 9.012 1.00 72.88 305 THR A N 1
ATOM 2460 C CA . THR A 1 305 ? -42.534 -16.149 9.068 1.00 72.88 305 THR A CA 1
ATOM 2461 C C . THR A 1 305 ? -42.385 -16.676 7.641 1.00 72.88 305 THR A C 1
ATOM 2463 O O . THR A 1 305 ? -43.357 -16.785 6.899 1.00 72.88 305 THR A O 1
ATOM 2466 N N . LYS A 1 306 ? -41.154 -16.983 7.212 1.00 58.84 306 LYS A N 1
ATOM 2467 C CA . LYS A 1 306 ? -40.949 -17.805 6.011 1.00 58.84 306 LYS A CA 1
ATOM 2468 C C . LYS A 1 306 ? -41.218 -19.257 6.399 1.00 58.84 306 LYS A C 1
ATOM 2470 O O . LYS A 1 306 ? -40.407 -19.848 7.106 1.00 58.84 306 LYS A O 1
ATOM 2475 N N . GLU A 1 307 ? -42.347 -19.810 5.966 1.00 48.66 307 GLU A N 1
ATOM 2476 C CA . GLU A 1 307 ? -42.542 -21.262 5.977 1.00 48.66 307 GLU A CA 1
ATOM 2477 C C . GLU A 1 307 ? -41.517 -21.897 5.021 1.00 48.66 307 GLU A C 1
ATOM 2479 O O . GLU A 1 307 ? -41.390 -21.470 3.869 1.00 48.66 307 GLU A O 1
ATOM 2484 N N . VAL A 1 308 ? -40.741 -22.854 5.539 1.00 42.44 308 VAL A N 1
ATOM 2485 C CA . VAL A 1 308 ? -39.807 -23.709 4.786 1.00 42.44 308 VAL A CA 1
ATOM 2486 C C . VAL A 1 308 ? -40.510 -25.012 4.444 1.00 42.44 308 VAL A C 1
ATOM 2488 O O . VAL A 1 308 ? -41.141 -25.577 5.367 1.00 42.44 308 VAL A O 1
#